Protein AF-A0A5N6VUZ0-F1 (afdb_monomer_lite)

pLDDT: mean 74.78, std 17.44, range [27.42, 96.31]

Radius of gyration: 29.38 Å; chains: 1; bounding box: 59×83×75 Å

Structure (mmCIF, N/CA/C/O backbone):
data_AF-A0A5N6VUZ0-F1
#
_entry.id   AF-A0A5N6VUZ0-F1
#
loop_
_atom_site.group_PDB
_atom_site.id
_atom_site.type_symbol
_atom_site.label_atom_id
_atom_site.label_alt_id
_atom_site.label_comp_id
_atom_site.label_asym_id
_atom_site.label_entity_id
_atom_site.label_seq_id
_atom_site.pdbx_PDB_ins_code
_atom_site.Cartn_x
_atom_site.Cartn_y
_atom_site.Cartn_z
_atom_site.occupancy
_atom_site.B_iso_or_equiv
_atom_site.auth_seq_id
_atom_site.auth_comp_id
_atom_site.auth_asym_id
_atom_site.auth_atom_id
_atom_site.pdbx_PDB_model_num
ATOM 1 N N . MET A 1 1 ? 30.173 1.636 -45.860 1.00 30.56 1 MET A N 1
ATOM 2 C CA . MET A 1 1 ? 28.779 1.152 -45.765 1.00 30.56 1 MET A CA 1
ATOM 3 C C . MET A 1 1 ? 28.457 0.942 -44.298 1.00 30.56 1 MET A C 1
ATOM 5 O O . MET A 1 1 ? 28.953 -0.006 -43.705 1.00 30.56 1 MET A O 1
ATOM 9 N N . SER A 1 2 ? 27.730 1.875 -43.688 1.00 27.42 2 SER A N 1
ATOM 10 C CA . SER A 1 2 ? 27.217 1.731 -42.326 1.00 27.42 2 SER A CA 1
ATOM 11 C C . SER A 1 2 ? 26.125 0.662 -42.328 1.00 27.42 2 SER A C 1
ATOM 13 O O . SER A 1 2 ? 25.173 0.749 -43.103 1.00 27.42 2 SER A O 1
ATOM 15 N N . GLN A 1 3 ? 26.278 -0.374 -41.501 1.00 29.30 3 GLN A N 1
ATOM 16 C CA . GLN A 1 3 ? 25.196 -1.327 -41.268 1.00 29.30 3 GLN A CA 1
ATOM 17 C C . GLN A 1 3 ? 23.964 -0.566 -40.753 1.00 29.30 3 GLN A C 1
ATOM 19 O O . GLN A 1 3 ? 24.114 0.342 -39.927 1.00 29.30 3 GLN A O 1
ATOM 24 N N . PRO A 1 4 ? 22.751 -0.886 -41.234 1.00 37.59 4 PRO A N 1
ATOM 25 C CA . PRO A 1 4 ? 21.551 -0.273 -40.701 1.00 37.59 4 PRO A CA 1
ATOM 26 C C . PRO A 1 4 ? 21.427 -0.700 -39.239 1.00 37.59 4 PRO A C 1
ATOM 28 O O . PRO A 1 4 ? 21.453 -1.888 -38.934 1.00 37.59 4 PRO A O 1
ATOM 31 N N . VAL A 1 5 ? 21.318 0.278 -38.338 1.00 47.22 5 VAL A N 1
ATOM 32 C CA . VAL A 1 5 ? 21.013 0.054 -36.922 1.00 47.22 5 VAL A CA 1
ATOM 33 C C . VAL A 1 5 ? 19.747 -0.796 -36.859 1.00 47.22 5 VAL A C 1
ATOM 35 O O . VAL A 1 5 ? 18.662 -0.321 -37.214 1.00 47.22 5 VAL A O 1
ATOM 38 N N . ASP A 1 6 ? 19.898 -2.064 -36.473 1.00 49.59 6 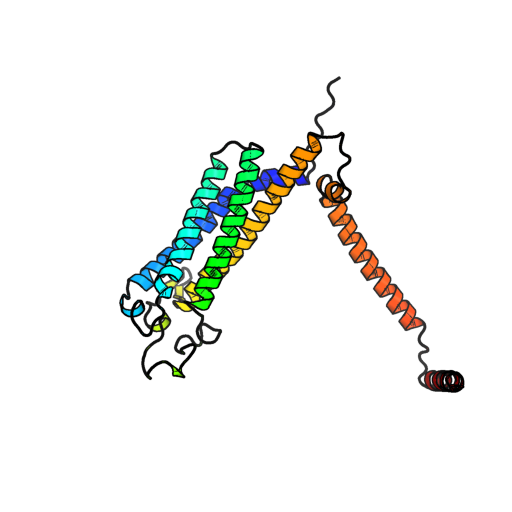ASP A N 1
ATOM 39 C CA . ASP A 1 6 ? 18.793 -3.006 -36.358 1.00 49.59 6 ASP A CA 1
ATOM 40 C C . ASP A 1 6 ? 17.695 -2.369 -35.505 1.00 49.59 6 ASP A C 1
ATOM 42 O O . ASP A 1 6 ? 17.895 -1.991 -34.347 1.00 49.59 6 ASP A O 1
ATOM 46 N N . LYS A 1 7 ? 16.514 -2.186 -36.105 1.00 50.94 7 LYS A N 1
ATOM 47 C CA . LYS A 1 7 ? 15.354 -1.628 -35.410 1.00 50.94 7 LYS A CA 1
ATOM 48 C C . LYS A 1 7 ? 15.119 -2.472 -34.147 1.00 50.94 7 LYS A C 1
ATOM 50 O O . LYS A 1 7 ? 14.935 -3.682 -34.283 1.00 50.94 7 LYS A O 1
ATOM 55 N N . PRO A 1 8 ? 15.051 -1.868 -32.940 1.00 57.25 8 PRO A N 1
ATOM 56 C CA . PRO A 1 8 ? 14.843 -2.631 -31.715 1.00 57.25 8 PRO A CA 1
ATOM 57 C C . PRO A 1 8 ? 13.572 -3.461 -31.851 1.00 57.25 8 PRO A C 1
ATOM 59 O O . PRO A 1 8 ? 12.565 -2.957 -32.371 1.00 57.25 8 PRO A O 1
ATOM 62 N N . SER A 1 9 ? 13.640 -4.725 -31.423 1.00 64.38 9 SER A N 1
ATOM 63 C CA . SER A 1 9 ? 12.527 -5.667 -31.530 1.00 64.38 9 SER A CA 1
ATOM 64 C C . SER A 1 9 ? 11.253 -5.045 -30.947 1.00 64.38 9 SER A C 1
ATOM 66 O O . SER A 1 9 ? 11.300 -4.258 -29.999 1.00 64.38 9 SER A O 1
ATOM 68 N N . GLN A 1 10 ? 10.092 -5.371 -31.520 1.00 66.31 10 GLN A N 1
ATOM 69 C CA . GLN A 1 10 ? 8.813 -4.776 -31.113 1.00 66.31 10 GLN A CA 1
ATOM 70 C C . GLN A 1 10 ? 8.559 -4.924 -29.600 1.00 66.31 10 GLN A C 1
ATOM 72 O O . GLN A 1 10 ? 8.003 -4.024 -28.979 1.00 66.31 10 GLN A O 1
ATOM 77 N N . GLY A 1 11 ? 9.057 -6.007 -28.992 1.00 62.88 11 GLY A N 1
ATOM 78 C CA . GLY A 1 11 ? 9.013 -6.215 -27.547 1.00 62.88 11 GLY A CA 1
ATOM 79 C C . GLY A 1 11 ? 9.866 -5.233 -26.747 1.00 62.88 11 GLY A C 1
ATOM 80 O O . GLY A 1 11 ? 9.390 -4.684 -25.761 1.00 62.88 11 GLY A O 1
ATOM 81 N N . LEU A 1 12 ? 11.088 -4.945 -27.196 1.00 66.88 12 LEU A N 1
ATOM 82 C CA . LEU A 1 12 ? 11.971 -3.996 -26.520 1.00 66.88 12 LEU A CA 1
ATOM 83 C C . LEU A 1 12 ? 11.426 -2.563 -26.595 1.00 66.88 12 LEU A C 1
ATOM 85 O O . LEU A 1 12 ? 11.468 -1.827 -25.614 1.00 66.88 12 LEU A O 1
ATOM 89 N N . ARG A 1 13 ? 10.821 -2.193 -27.733 1.00 69.44 13 ARG A N 1
ATOM 90 C CA . ARG A 1 13 ? 10.119 -0.907 -27.891 1.00 69.44 13 ARG A CA 1
ATOM 91 C C . ARG A 1 13 ? 8.949 -0.764 -26.918 1.00 69.44 13 ARG A C 1
ATOM 93 O O . ARG A 1 13 ? 8.778 0.301 -26.333 1.00 69.44 13 ARG A O 1
ATOM 100 N N . MET A 1 14 ? 8.168 -1.828 -26.730 1.00 69.44 14 MET A N 1
ATOM 101 C CA . MET A 1 14 ? 7.058 -1.833 -25.773 1.00 69.44 14 MET A CA 1
ATOM 102 C C . MET A 1 14 ? 7.550 -1.695 -24.331 1.00 69.44 14 MET A C 1
ATOM 104 O O . MET A 1 14 ? 6.965 -0.926 -23.577 1.00 69.44 14 MET A O 1
ATOM 108 N N . ILE A 1 15 ? 8.641 -2.373 -23.958 1.00 72.00 15 ILE A N 1
ATOM 109 C CA . ILE A 1 15 ? 9.211 -2.268 -22.607 1.00 72.00 15 ILE A CA 1
ATOM 110 C C . ILE A 1 15 ? 9.773 -0.860 -22.353 1.00 72.00 15 ILE A C 1
ATOM 112 O O . ILE A 1 15 ? 9.554 -0.318 -21.277 1.00 72.00 15 ILE A O 1
ATOM 116 N N . LEU A 1 16 ? 10.415 -0.226 -23.339 1.00 71.62 16 LEU A N 1
ATOM 117 C CA . LEU A 1 16 ? 10.907 1.155 -23.219 1.00 71.62 16 LEU A CA 1
ATOM 118 C C . LEU A 1 16 ? 9.771 2.184 -23.096 1.00 71.62 16 LEU A C 1
ATOM 120 O O . LEU A 1 16 ? 9.854 3.113 -22.296 1.00 71.62 16 LEU A O 1
ATOM 124 N N . LEU A 1 17 ? 8.681 2.016 -23.854 1.00 75.06 17 LEU A N 1
ATOM 125 C CA . LEU A 1 17 ? 7.480 2.844 -23.690 1.00 75.06 17 LEU A CA 1
ATOM 126 C C . LEU A 1 17 ? 6.859 2.641 -22.302 1.00 75.06 17 LEU A C 1
ATOM 128 O O . LEU A 1 17 ? 6.465 3.606 -21.650 1.00 75.06 17 LEU A O 1
ATOM 132 N N . PHE A 1 18 ? 6.819 1.398 -21.826 1.00 73.00 18 PHE A N 1
ATOM 133 C CA . PHE A 1 18 ? 6.336 1.064 -20.490 1.00 73.00 18 PHE A CA 1
ATOM 134 C C . PHE A 1 18 ? 7.221 1.690 -19.396 1.00 73.00 18 PHE A C 1
ATOM 136 O O . PHE A 1 18 ? 6.703 2.307 -18.473 1.00 73.00 18 PHE A O 1
ATOM 143 N N . GLU A 1 19 ? 8.550 1.638 -19.534 1.00 74.81 19 GLU A N 1
ATOM 144 C CA . GLU A 1 19 ? 9.503 2.288 -18.618 1.00 74.81 19 GLU A CA 1
ATOM 145 C C . GLU A 1 19 ? 9.296 3.810 -18.560 1.00 74.81 19 GLU A C 1
ATOM 147 O O . GLU A 1 19 ? 9.429 4.400 -17.491 1.00 74.81 19 GLU A O 1
ATOM 152 N N . LYS A 1 20 ? 8.900 4.439 -19.675 1.00 79.69 20 LYS A N 1
ATOM 153 C CA . LYS A 1 20 ? 8.660 5.886 -19.752 1.00 79.69 20 LYS A CA 1
ATOM 154 C C . LYS A 1 20 ? 7.36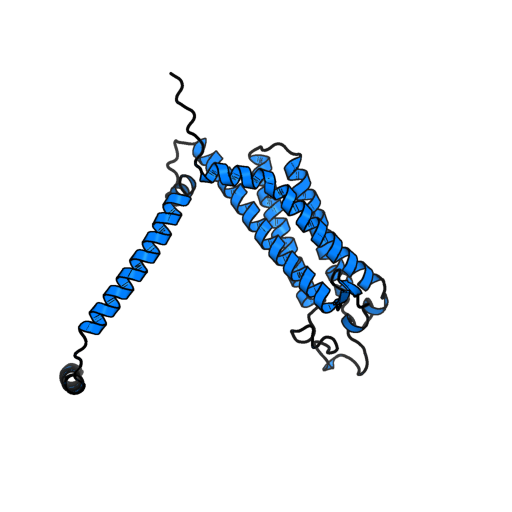6 6.331 -19.064 1.00 79.69 20 LYS A C 1
ATOM 156 O O . LYS A 1 20 ? 7.365 7.340 -18.368 1.00 79.69 20 LYS A O 1
ATOM 161 N N . TYR A 1 21 ? 6.255 5.628 -19.288 1.00 81.88 21 TYR A N 1
ATOM 162 C CA . TYR A 1 21 ? 4.934 6.087 -18.826 1.00 81.88 21 TYR A CA 1
ATOM 163 C C . TYR A 1 21 ? 4.514 5.513 -17.476 1.00 81.88 21 TYR A C 1
ATOM 165 O O . TYR A 1 21 ? 3.756 6.152 -16.744 1.00 81.88 21 TYR A O 1
ATOM 173 N N . VAL A 1 22 ? 4.996 4.325 -17.113 1.00 81.88 22 VAL A N 1
ATOM 174 C CA . VAL A 1 22 ? 4.544 3.679 -15.881 1.00 81.88 22 VAL A CA 1
ATOM 175 C C . VAL A 1 22 ? 4.975 4.398 -14.604 1.00 81.88 22 VAL A C 1
ATOM 177 O O . VAL A 1 22 ? 4.151 4.432 -13.695 1.00 81.88 22 VAL A O 1
ATOM 180 N N . PRO A 1 23 ? 6.148 5.053 -14.496 1.00 85.00 23 PRO A N 1
ATOM 181 C CA . PRO A 1 23 ? 6.474 5.811 -13.291 1.00 85.00 23 PRO A CA 1
ATOM 182 C C . PRO A 1 23 ? 5.410 6.858 -12.932 1.00 85.00 23 PRO A C 1
ATOM 184 O O . PRO A 1 23 ? 5.070 6.986 -11.761 1.00 85.00 23 PRO A O 1
ATOM 187 N N . PHE A 1 24 ? 4.797 7.525 -13.919 1.00 87.94 24 PHE A N 1
ATOM 188 C CA . PHE A 1 24 ? 3.696 8.469 -13.684 1.00 87.94 24 PHE A CA 1
ATOM 189 C C . PHE A 1 24 ? 2.460 7.784 -13.093 1.00 87.94 24 PHE A C 1
ATOM 191 O O . PHE A 1 24 ? 1.886 8.262 -12.116 1.00 87.94 24 PHE A O 1
ATOM 198 N N . ILE A 1 25 ? 2.067 6.640 -13.661 1.00 89.88 25 ILE A N 1
ATOM 199 C CA . ILE A 1 25 ? 0.934 5.849 -13.165 1.00 89.88 25 ILE A CA 1
ATOM 200 C C . ILE A 1 25 ? 1.233 5.345 -11.749 1.00 89.88 25 ILE A C 1
ATOM 202 O O . ILE A 1 25 ? 0.393 5.473 -10.861 1.00 89.88 25 ILE A O 1
ATOM 206 N N . SER A 1 26 ? 2.439 4.826 -11.515 1.00 90.94 26 SER A N 1
ATOM 207 C CA . SER A 1 26 ? 2.891 4.372 -10.202 1.00 90.94 26 SER A CA 1
ATOM 208 C C . SER A 1 26 ? 2.833 5.499 -9.174 1.00 90.94 26 SER A C 1
ATOM 210 O O . SER A 1 26 ? 2.258 5.288 -8.112 1.00 90.94 26 SER A O 1
ATOM 212 N N . ILE A 1 27 ? 3.328 6.703 -9.488 1.00 93.50 27 ILE A N 1
ATOM 213 C CA . ILE A 1 27 ? 3.243 7.870 -8.591 1.00 93.50 27 ILE A CA 1
ATOM 214 C C . ILE A 1 27 ? 1.791 8.147 -8.201 1.00 93.50 27 ILE A C 1
ATOM 216 O O . ILE A 1 27 ? 1.499 8.268 -7.015 1.00 93.50 27 ILE A O 1
ATOM 220 N N . ILE A 1 28 ? 0.871 8.192 -9.169 1.00 94.75 28 ILE A N 1
ATOM 221 C CA . ILE A 1 28 ? -0.553 8.433 -8.894 1.00 94.75 28 ILE A CA 1
ATOM 222 C C . ILE A 1 28 ? -1.113 7.355 -7.959 1.00 94.75 28 ILE A C 1
ATOM 224 O O . ILE A 1 28 ? -1.777 7.679 -6.977 1.00 94.75 28 ILE A O 1
ATOM 228 N N . LEU A 1 29 ? -0.821 6.079 -8.220 1.00 95.25 29 LEU A N 1
ATOM 229 C CA . LEU A 1 29 ? -1.293 4.975 -7.381 1.00 95.25 29 LEU A CA 1
ATOM 230 C C . LEU A 1 29 ? -0.709 5.029 -5.960 1.00 95.25 29 LEU A C 1
ATOM 232 O O . LEU A 1 29 ? -1.428 4.777 -4.993 1.00 95.25 29 LEU A O 1
ATOM 236 N N . PHE A 1 30 ? 0.561 5.411 -5.811 1.00 96.06 30 PHE A N 1
ATOM 237 C CA . PHE A 1 30 ? 1.181 5.617 -4.502 1.00 96.06 30 PHE A CA 1
ATOM 238 C C . PHE A 1 30 ? 0.598 6.830 -3.766 1.00 96.06 30 PHE A C 1
ATOM 240 O O . PHE A 1 30 ? 0.363 6.738 -2.565 1.00 96.06 30 PHE A O 1
ATOM 247 N N . ILE A 1 31 ? 0.274 7.924 -4.462 1.00 96.19 31 ILE A N 1
ATOM 248 C CA . ILE A 1 31 ? -0.447 9.067 -3.878 1.00 96.19 31 ILE A CA 1
ATOM 249 C C . ILE A 1 31 ? -1.832 8.634 -3.388 1.00 96.19 31 ILE A C 1
ATOM 251 O O . ILE A 1 31 ? -2.232 8.998 -2.284 1.00 96.19 31 ILE A O 1
ATOM 255 N N . VAL A 1 32 ? -2.553 7.810 -4.156 1.00 96.12 32 VAL A N 1
ATOM 256 C CA . VAL A 1 32 ? -3.836 7.244 -3.708 1.00 96.12 32 VAL A CA 1
ATOM 257 C C . VAL A 1 32 ? -3.648 6.448 -2.414 1.00 96.12 32 VAL A C 1
ATOM 259 O O . VAL A 1 32 ? -4.418 6.641 -1.472 1.00 96.12 32 VAL A O 1
ATOM 262 N N . LEU A 1 33 ? -2.608 5.612 -2.319 1.00 95.50 33 LEU A N 1
ATOM 263 C CA . LEU A 1 33 ? -2.298 4.880 -1.088 1.00 95.50 33 LEU A CA 1
ATOM 264 C C . LEU A 1 33 ? -1.942 5.820 0.079 1.00 95.50 33 LEU A C 1
ATOM 266 O O . LEU A 1 33 ? -2.416 5.587 1.190 1.00 95.50 33 LEU A O 1
ATOM 270 N N . VAL A 1 34 ? -1.180 6.896 -0.156 1.00 96.31 34 VAL A N 1
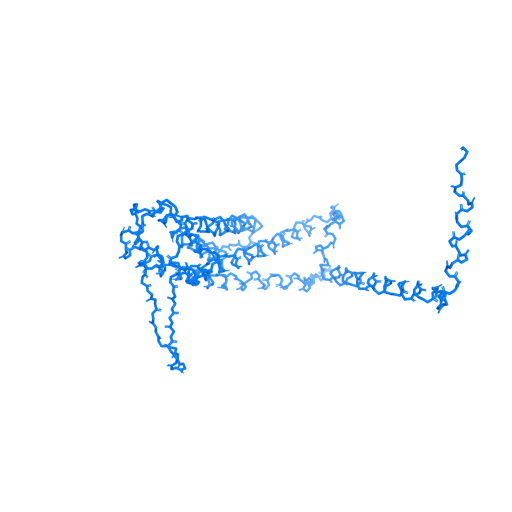ATOM 271 C CA . VAL A 1 34 ? -0.903 7.947 0.845 1.00 96.31 34 VAL A CA 1
ATOM 272 C C . VAL A 1 34 ? -2.208 8.561 1.355 1.00 96.31 34 VAL A C 1
ATOM 274 O O . VAL A 1 34 ? -2.410 8.646 2.564 1.00 96.31 34 VAL A O 1
ATOM 277 N N . CYS A 1 35 ? -3.124 8.944 0.462 1.00 95.06 35 CYS A N 1
ATOM 278 C CA . CYS A 1 35 ? -4.403 9.542 0.844 1.00 95.06 35 CYS A CA 1
ATOM 279 C C . CYS A 1 35 ? -5.280 8.575 1.651 1.00 95.06 35 CYS A C 1
ATOM 281 O O . CYS A 1 35 ? -5.844 8.967 2.673 1.00 95.06 35 CYS A O 1
ATOM 283 N N . LEU A 1 36 ? -5.385 7.314 1.218 1.00 93.19 36 LEU A N 1
ATOM 284 C CA . LEU A 1 36 ? -6.156 6.289 1.928 1.00 93.19 36 LEU A CA 1
ATOM 285 C C . LEU A 1 36 ? -5.563 6.005 3.314 1.00 93.19 36 LEU A C 1
ATOM 287 O O . LEU A 1 36 ? -6.294 5.999 4.307 1.00 93.19 36 LEU A O 1
ATOM 291 N N . SER A 1 37 ? -4.242 5.830 3.387 1.00 93.00 37 SER A N 1
ATOM 292 C CA . SER A 1 37 ? -3.529 5.537 4.634 1.00 93.00 37 SER A CA 1
ATOM 293 C C . SER A 1 37 ? -3.575 6.721 5.594 1.00 93.00 37 SER A C 1
ATOM 295 O O . SER A 1 37 ? -3.862 6.536 6.770 1.00 93.00 37 SER A O 1
ATOM 297 N N . GLY A 1 38 ? -3.384 7.948 5.104 1.00 92.56 38 GLY A N 1
ATOM 298 C CA . GLY A 1 38 ? -3.489 9.170 5.904 1.00 92.56 38 GLY A CA 1
ATOM 299 C C . GLY A 1 38 ? -4.903 9.404 6.439 1.00 92.56 38 GLY A C 1
ATOM 300 O O . GLY A 1 38 ? -5.078 9.753 7.606 1.00 92.56 38 GLY A O 1
ATOM 301 N N . ALA A 1 39 ? -5.935 9.136 5.631 1.00 91.81 39 ALA A N 1
ATOM 302 C CA . ALA A 1 39 ? -7.318 9.209 6.092 1.00 91.81 39 ALA A CA 1
ATOM 303 C C . ALA A 1 39 ? -7.608 8.179 7.195 1.00 91.81 39 ALA A C 1
ATOM 305 O O . ALA A 1 39 ? -8.291 8.501 8.166 1.00 91.81 39 ALA A O 1
ATOM 306 N N . PHE A 1 40 ? -7.093 6.953 7.069 1.00 90.94 40 PHE A N 1
ATOM 307 C CA . PHE A 1 40 ? -7.241 5.925 8.099 1.00 90.94 40 PHE A CA 1
ATOM 308 C C . PHE A 1 40 ? -6.449 6.260 9.369 1.00 90.94 40 PHE A C 1
ATOM 310 O O . PHE A 1 40 ? -6.992 6.164 10.469 1.00 90.94 40 PHE A O 1
ATOM 317 N N . LEU A 1 41 ? -5.215 6.744 9.220 1.00 92.31 41 LEU A N 1
ATOM 318 C CA . LEU A 1 41 ? -4.364 7.199 10.315 1.00 92.31 41 LEU A CA 1
ATOM 319 C C . LEU A 1 41 ? -5.060 8.282 11.144 1.00 92.31 41 LEU A C 1
ATOM 321 O O . LEU A 1 41 ? -5.152 8.155 12.361 1.00 92.31 41 LEU A O 1
ATOM 325 N N . ASN A 1 42 ? -5.630 9.297 10.490 1.00 92.06 42 ASN A N 1
ATOM 326 C CA . ASN A 1 42 ? -6.360 10.365 11.173 1.00 92.06 42 ASN A CA 1
ATOM 327 C C . ASN A 1 42 ? -7.541 9.831 11.994 1.00 92.06 42 ASN A C 1
ATOM 329 O O . ASN A 1 42 ? -7.777 10.301 13.105 1.00 92.06 42 ASN A O 1
ATOM 333 N N . LYS A 1 43 ? -8.264 8.817 11.496 1.00 90.56 43 LYS A N 1
ATOM 334 C CA . LYS A 1 43 ? -9.346 8.178 12.265 1.00 90.56 43 LYS A CA 1
ATOM 335 C C . LYS A 1 43 ? -8.818 7.499 13.522 1.00 90.56 43 LYS A C 1
ATOM 337 O O . LYS A 1 43 ? -9.428 7.637 14.577 1.00 90.56 43 LYS A O 1
ATOM 342 N N . VAL A 1 44 ? -7.700 6.789 13.414 1.00 90.94 44 VAL A N 1
ATOM 343 C CA . VAL A 1 44 ? -7.093 6.066 14.540 1.00 90.94 44 VAL A CA 1
ATOM 344 C C . VAL A 1 44 ? -6.572 7.048 15.582 1.00 90.94 44 VAL A C 1
ATOM 346 O O . VAL A 1 44 ? -6.900 6.936 16.756 1.00 90.94 44 VAL A O 1
ATOM 349 N N . TYR A 1 45 ? -5.856 8.080 15.146 1.00 91.00 45 TYR A N 1
ATOM 350 C CA . TYR A 1 45 ? -5.302 9.097 16.038 1.00 91.00 45 TYR A CA 1
ATOM 351 C C . TYR A 1 45 ? -6.363 10.009 16.664 1.00 91.00 45 TYR A C 1
ATOM 353 O O . TYR A 1 45 ? -6.124 10.566 17.730 1.00 91.00 45 TYR A O 1
ATOM 361 N N . SER A 1 46 ? -7.554 10.118 16.065 1.00 91.75 46 SER A N 1
ATOM 362 C CA . SER A 1 46 ? -8.687 10.818 16.689 1.00 91.75 46 SER A CA 1
ATOM 363 C C . SER A 1 46 ? -9.264 10.097 17.915 1.00 91.75 46 SER A C 1
ATOM 365 O O . SER A 1 46 ? -10.087 10.667 18.629 1.00 91.75 46 SER A O 1
ATOM 367 N N . ARG A 1 47 ? -8.853 8.846 18.168 1.00 90.31 47 ARG A N 1
ATOM 368 C CA . ARG A 1 47 ? -9.341 8.002 19.262 1.00 90.31 47 ARG A CA 1
ATOM 369 C C . ARG A 1 47 ? -8.169 7.506 20.112 1.00 90.31 47 ARG A C 1
ATOM 371 O O . ARG A 1 47 ? -7.740 6.374 19.926 1.00 90.31 47 ARG A O 1
ATOM 378 N N . PRO A 1 48 ? -7.650 8.303 21.062 1.00 87.25 48 PRO A N 1
ATOM 379 C CA . PRO A 1 48 ? -6.472 7.915 21.842 1.00 87.25 48 PRO A CA 1
ATOM 380 C C . PRO A 1 48 ? -6.684 6.643 22.681 1.00 87.25 48 PRO A C 1
ATOM 382 O O . PRO A 1 48 ? -5.725 5.932 22.969 1.00 87.25 48 PRO A O 1
ATOM 385 N N . GLU A 1 49 ? -7.937 6.318 23.005 1.00 87.31 49 GLU A N 1
ATOM 386 C CA . GLU A 1 49 ? -8.359 5.097 23.704 1.00 87.31 49 GLU A CA 1
ATOM 387 C C . GLU A 1 49 ? -7.853 3.810 23.029 1.00 87.31 49 GLU A C 1
ATOM 389 O O . GLU A 1 49 ? -7.539 2.841 23.713 1.00 87.31 49 GLU A O 1
ATOM 394 N N . VAL A 1 50 ? -7.701 3.804 21.696 1.00 86.19 50 VAL A N 1
ATOM 395 C CA . VAL A 1 50 ? -7.259 2.619 20.934 1.00 86.19 50 VAL A CA 1
ATOM 396 C C . VAL A 1 50 ? -5.766 2.308 21.094 1.00 86.19 50 VAL A C 1
ATOM 398 O O . VAL A 1 50 ? -5.291 1.305 20.566 1.00 86.19 50 VAL A O 1
ATOM 401 N N . PHE A 1 51 ? -5.014 3.170 21.785 1.00 88.62 51 PHE A N 1
ATOM 402 C CA . PHE A 1 51 ? -3.594 2.967 22.083 1.00 88.62 51 PHE A CA 1
ATOM 403 C C . PHE A 1 51 ? -3.343 2.415 23.493 1.00 88.62 51 PHE A C 1
ATOM 405 O O . PHE A 1 51 ? -2.192 2.141 23.833 1.00 88.62 51 PHE A O 1
ATOM 412 N N . GLY A 1 52 ? -4.391 2.269 24.308 1.00 84.69 52 GLY A N 1
ATOM 413 C CA . GLY A 1 52 ? -4.325 1.641 25.625 1.00 84.69 52 GLY A CA 1
ATOM 414 C C . GLY A 1 52 ? -4.824 0.190 25.612 1.00 84.69 52 GLY A C 1
ATOM 415 O O . GLY A 1 52 ? -5.443 -0.246 24.640 1.00 84.69 52 GLY A O 1
ATOM 416 N N . PRO A 1 53 ? -4.598 -0.574 26.695 1.00 83.62 53 PRO A N 1
ATOM 417 C CA . PRO A 1 53 ? -5.249 -1.868 26.891 1.00 83.62 53 PRO A CA 1
ATOM 418 C C . PRO A 1 53 ? -6.783 -1.734 26.809 1.00 83.62 53 PRO A C 1
ATOM 420 O O . PRO A 1 53 ? -7.315 -0.714 27.251 1.00 83.62 53 PRO A O 1
ATOM 423 N N . PRO A 1 54 ? -7.513 -2.729 26.270 1.00 81.50 54 PRO A N 1
ATOM 424 C CA . PRO A 1 54 ? -7.062 -4.062 25.849 1.00 81.50 54 PRO A CA 1
ATOM 425 C C . PRO A 1 54 ? -6.558 -4.129 24.396 1.00 81.50 54 PRO A C 1
ATOM 427 O O . PRO A 1 54 ? -6.320 -5.212 23.863 1.00 81.50 54 PRO A O 1
ATOM 430 N N . TYR A 1 55 ? -6.415 -2.987 23.724 1.00 83.62 55 TYR A N 1
ATOM 431 C CA . TYR A 1 55 ? -5.997 -2.947 22.332 1.00 83.62 55 TYR A CA 1
ATOM 432 C C . TYR A 1 55 ? -4.499 -3.242 22.171 1.00 83.62 55 TYR A C 1
ATOM 434 O O . TYR A 1 55 ? -3.678 -2.982 23.049 1.00 83.62 55 TYR A O 1
ATOM 442 N N . SER A 1 56 ? -4.132 -3.799 21.015 1.00 82.94 56 SER A N 1
ATOM 443 C CA . SER A 1 56 ? -2.748 -4.177 20.728 1.00 82.94 56 SER A CA 1
ATOM 444 C C . SER A 1 56 ? -1.832 -2.945 20.637 1.00 82.94 56 SER A C 1
ATOM 446 O O . SER A 1 56 ? -2.132 -2.024 19.871 1.00 82.94 56 SER A O 1
ATOM 448 N N . PRO A 1 57 ? -0.648 -2.942 21.282 1.00 83.75 57 PRO A N 1
ATOM 449 C CA . PRO A 1 57 ? 0.312 -1.839 21.158 1.00 83.75 57 PRO A CA 1
ATOM 450 C C . PRO A 1 57 ? 0.820 -1.659 19.715 1.00 83.75 57 PRO A C 1
ATOM 452 O O . PRO A 1 57 ? 1.338 -0.604 19.346 1.00 83.75 57 PRO A O 1
ATOM 455 N N . TYR A 1 58 ? 0.633 -2.674 18.866 1.00 85.88 58 TYR A N 1
ATOM 456 C CA . TYR A 1 58 ? 1.034 -2.667 17.463 1.00 85.88 58 TYR A CA 1
ATOM 457 C C . TYR A 1 58 ? 0.044 -1.954 16.524 1.00 85.88 58 TYR A C 1
ATOM 459 O O . TYR A 1 58 ? 0.313 -1.846 15.328 1.00 85.88 58 TYR A O 1
ATOM 467 N N . ILE A 1 59 ? -1.066 -1.410 17.035 1.00 86.50 59 ILE A N 1
ATOM 468 C CA . ILE A 1 59 ? -2.002 -0.591 16.244 1.00 86.50 59 ILE A CA 1
ATOM 469 C C . ILE A 1 59 ? -1.304 0.648 15.677 1.00 86.50 59 ILE A C 1
ATOM 471 O O . ILE A 1 59 ? -1.468 0.982 14.503 1.00 86.50 59 ILE A O 1
ATOM 475 N N . LYS A 1 60 ? -0.482 1.318 16.490 1.00 86.44 60 LYS A N 1
ATOM 476 C CA . LYS A 1 60 ? 0.255 2.515 16.070 1.00 86.44 60 LYS A CA 1
ATOM 477 C C . LYS A 1 60 ? 1.229 2.225 14.918 1.00 86.44 60 LYS A C 1
ATOM 479 O O . LYS A 1 60 ? 1.077 2.846 13.869 1.00 86.44 60 LYS A O 1
ATOM 484 N N . PRO A 1 61 ? 2.183 1.280 15.028 1.00 86.19 61 PRO A N 1
ATOM 485 C CA . PRO A 1 61 ? 3.040 0.954 13.892 1.00 86.19 61 PRO A CA 1
ATOM 486 C C . PRO A 1 61 ? 2.232 0.406 12.708 1.00 86.19 61 PRO A C 1
ATOM 488 O O . PRO A 1 61 ? 2.443 0.864 11.592 1.00 86.19 61 PRO A O 1
ATOM 491 N N . GLY A 1 62 ? 1.238 -0.462 12.934 1.00 85.31 62 GLY A N 1
ATOM 492 C CA . GLY A 1 62 ? 0.413 -1.022 11.857 1.00 85.31 62 GLY A CA 1
ATOM 493 C C . GLY A 1 62 ? -0.321 0.030 11.018 1.00 85.31 62 GLY A C 1
ATOM 494 O O . GLY A 1 62 ? -0.495 -0.153 9.820 1.00 85.31 62 GLY A O 1
ATOM 495 N N . THR A 1 63 ? -0.713 1.155 11.614 1.00 87.88 63 THR A N 1
ATOM 496 C CA . THR A 1 63 ? -1.403 2.247 10.904 1.00 87.88 63 THR A CA 1
ATOM 497 C C . THR A 1 63 ? -0.454 3.226 10.219 1.00 87.88 63 THR A C 1
ATOM 499 O O . THR A 1 63 ? -0.812 3.815 9.200 1.00 87.88 63 THR A O 1
ATOM 502 N N . VAL A 1 64 ? 0.762 3.389 10.742 1.00 90.69 64 VAL A N 1
ATOM 503 C CA . VAL A 1 64 ? 1.767 4.328 10.217 1.00 90.69 64 VAL A CA 1
ATOM 504 C C . VAL A 1 64 ? 2.587 3.719 9.074 1.00 90.69 64 VAL A C 1
ATOM 506 O O . VAL A 1 64 ? 2.907 4.409 8.105 1.00 90.69 64 VAL A O 1
ATOM 509 N N . THR A 1 65 ? 2.917 2.428 9.151 1.00 90.38 65 THR A N 1
ATOM 510 C CA . THR A 1 65 ? 3.730 1.717 8.152 1.00 90.38 65 THR A CA 1
ATOM 511 C C . THR A 1 65 ? 3.248 1.865 6.696 1.00 90.38 65 THR A C 1
ATOM 513 O O . THR A 1 65 ? 4.091 2.215 5.863 1.00 90.38 65 THR A O 1
ATOM 516 N N . PRO A 1 66 ? 1.954 1.681 6.347 1.00 89.81 66 PRO A N 1
ATOM 517 C CA . PRO A 1 66 ? 1.500 1.817 4.958 1.00 89.81 66 PRO A CA 1
ATOM 518 C C . PRO A 1 66 ? 1.737 3.224 4.399 1.00 89.81 66 PRO A C 1
ATOM 520 O O . PRO A 1 66 ? 2.131 3.376 3.244 1.00 89.81 66 PRO A O 1
ATOM 523 N N . LEU A 1 67 ? 1.574 4.259 5.231 1.00 92.88 67 LEU A N 1
ATOM 524 C CA . LEU A 1 67 ? 1.828 5.644 4.842 1.00 92.88 67 LEU A CA 1
ATOM 525 C C . LEU A 1 67 ? 3.316 5.882 4.552 1.00 92.88 67 LEU A C 1
ATOM 527 O O . LEU A 1 67 ? 3.649 6.467 3.523 1.00 92.88 67 LEU A O 1
ATOM 531 N N . ILE A 1 68 ? 4.207 5.404 5.428 1.00 93.56 68 ILE A N 1
ATOM 532 C CA . ILE A 1 68 ? 5.661 5.539 5.243 1.00 93.56 68 ILE A CA 1
ATOM 533 C C . ILE A 1 68 ? 6.090 4.886 3.928 1.00 93.56 68 ILE A C 1
ATOM 535 O O . ILE A 1 68 ? 6.773 5.511 3.117 1.00 93.56 68 ILE A O 1
ATOM 539 N N . ILE A 1 69 ? 5.668 3.643 3.695 1.00 93.75 69 ILE A N 1
ATOM 540 C CA . ILE A 1 69 ? 6.038 2.899 2.488 1.00 93.75 69 ILE A CA 1
ATOM 541 C C . ILE A 1 69 ? 5.468 3.575 1.244 1.00 93.75 69 ILE A C 1
ATOM 543 O O . ILE A 1 69 ? 6.156 3.661 0.227 1.00 93.75 69 ILE A O 1
ATOM 547 N N . ALA A 1 70 ? 4.248 4.108 1.323 1.00 94.31 70 ALA A N 1
ATOM 548 C CA . ALA A 1 70 ? 3.653 4.823 0.209 1.00 94.31 70 ALA A CA 1
ATOM 549 C C . ALA A 1 70 ? 4.441 6.094 -0.151 1.00 94.31 70 ALA A C 1
ATOM 551 O O . ALA A 1 70 ? 4.723 6.321 -1.328 1.00 94.31 70 ALA A O 1
ATOM 552 N N . CYS A 1 71 ? 4.872 6.872 0.848 1.00 95.25 71 CYS A N 1
ATOM 553 C CA . CYS A 1 71 ? 5.732 8.042 0.651 1.00 95.25 71 CYS A CA 1
ATOM 554 C C . CYS A 1 71 ? 7.091 7.672 0.039 1.00 95.25 71 CYS A C 1
ATOM 556 O O . CYS A 1 71 ? 7.547 8.342 -0.889 1.00 95.25 71 CYS A O 1
ATOM 558 N N . ILE A 1 72 ? 7.716 6.584 0.506 1.00 94.88 72 ILE A N 1
ATOM 559 C CA . ILE A 1 72 ? 8.948 6.05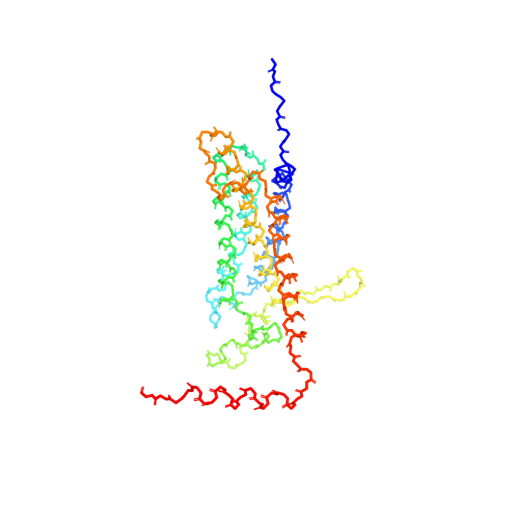2 -0.097 1.00 94.88 72 ILE A CA 1
ATOM 560 C C . ILE A 1 72 ? 8.694 5.682 -1.563 1.00 94.88 72 ILE A C 1
ATOM 562 O O . ILE A 1 72 ? 9.496 6.028 -2.426 1.00 94.88 72 ILE A O 1
ATOM 566 N N . GLY A 1 73 ? 7.562 5.044 -1.869 1.00 93.69 73 GLY A N 1
ATOM 567 C CA . GLY A 1 73 ? 7.158 4.734 -3.239 1.00 93.69 73 GLY A CA 1
ATOM 568 C C . GLY A 1 73 ? 7.059 5.977 -4.125 1.00 93.69 73 GLY A C 1
ATOM 569 O O . GLY A 1 73 ? 7.669 6.006 -5.194 1.00 93.69 73 GLY A O 1
ATOM 570 N N . VAL A 1 74 ? 6.376 7.035 -3.670 1.00 94.88 74 VAL A N 1
ATOM 571 C CA . VAL A 1 74 ? 6.314 8.320 -4.397 1.00 94.88 74 VAL A CA 1
ATOM 572 C C . VAL A 1 74 ? 7.719 8.862 -4.669 1.00 94.88 74 VAL A C 1
ATOM 574 O O . VAL A 1 74 ? 8.026 9.207 -5.812 1.00 94.88 74 VAL A O 1
ATOM 577 N N . ALA A 1 75 ? 8.586 8.900 -3.655 1.00 93.44 75 ALA A N 1
ATOM 578 C CA . ALA A 1 75 ? 9.950 9.401 -3.797 1.00 93.44 75 ALA A CA 1
ATOM 579 C C . ALA A 1 75 ? 10.765 8.573 -4.804 1.00 93.44 75 ALA A C 1
ATOM 581 O O . ALA A 1 75 ? 11.381 9.136 -5.707 1.00 93.44 75 ALA A O 1
ATOM 582 N N . LEU A 1 76 ? 10.717 7.241 -4.706 1.00 91.81 76 LEU A N 1
ATOM 583 C CA . LEU A 1 76 ? 11.441 6.332 -5.595 1.00 91.81 76 LEU A CA 1
ATOM 584 C C . LEU A 1 76 ? 11.012 6.483 -7.058 1.00 91.81 76 LEU A C 1
ATOM 586 O O . LEU A 1 76 ? 11.863 6.589 -7.944 1.00 91.81 76 LEU A O 1
ATOM 590 N N . PHE A 1 77 ? 9.706 6.519 -7.331 1.00 90.31 77 PHE A N 1
ATOM 591 C CA . PHE A 1 77 ? 9.226 6.670 -8.704 1.00 90.31 77 PHE A CA 1
ATOM 592 C C . PHE A 1 77 ? 9.452 8.084 -9.252 1.00 90.31 77 PHE A C 1
ATOM 594 O O . PHE A 1 77 ? 9.755 8.224 -10.436 1.00 90.31 77 PHE A O 1
ATOM 601 N N . THR A 1 78 ? 9.413 9.116 -8.408 1.00 90.06 78 THR A N 1
ATOM 602 C CA . THR A 1 78 ? 9.768 10.486 -8.816 1.00 90.06 78 THR A CA 1
ATOM 603 C C . THR A 1 78 ? 11.252 10.593 -9.164 1.00 90.06 78 THR A C 1
ATOM 605 O O . THR A 1 78 ? 11.599 11.099 -10.227 1.00 90.06 78 THR A O 1
ATOM 608 N N . LEU A 1 79 ? 12.138 10.030 -8.336 1.00 87.00 79 LEU A N 1
ATOM 609 C CA . LEU A 1 79 ? 13.574 9.974 -8.625 1.00 87.00 79 LEU A CA 1
ATOM 610 C C . LEU A 1 79 ? 13.863 9.242 -9.939 1.00 87.00 79 LEU A C 1
ATOM 612 O O . LEU A 1 79 ? 14.735 9.662 -10.696 1.00 87.00 79 LEU A O 1
ATOM 616 N N . SER A 1 80 ? 13.102 8.187 -10.249 1.00 82.00 80 SER A N 1
ATOM 617 C CA . SER A 1 80 ? 13.257 7.448 -11.507 1.00 82.00 80 SER A CA 1
ATOM 618 C C . SER A 1 80 ? 12.934 8.266 -12.764 1.00 82.00 80 SER A C 1
ATOM 620 O O . SER A 1 80 ? 13.416 7.909 -13.833 1.00 82.00 80 SER A O 1
ATOM 622 N N . LEU A 1 81 ? 12.172 9.362 -12.643 1.00 81.69 81 LEU A N 1
ATOM 623 C CA . LEU A 1 81 ? 11.898 10.300 -13.739 1.00 81.69 81 LEU A CA 1
ATOM 624 C C . LEU A 1 81 ? 13.006 11.346 -13.923 1.00 81.69 81 LEU A C 1
ATOM 626 O O . LEU A 1 81 ? 13.191 11.853 -15.026 1.00 81.69 81 LEU A O 1
ATOM 630 N N . CYS A 1 82 ? 13.708 11.699 -12.845 1.00 79.25 82 CYS A N 1
ATOM 631 C CA . CYS A 1 82 ? 14.669 12.804 -12.829 1.00 79.25 82 CYS A CA 1
ATOM 632 C C . CYS A 1 82 ? 16.117 12.369 -13.095 1.00 79.25 82 CYS A C 1
ATOM 634 O O . CYS A 1 82 ? 16.957 13.211 -13.405 1.00 79.25 82 CYS A O 1
ATOM 636 N N . MET A 1 83 ? 16.425 11.081 -12.941 1.00 78.00 83 MET A N 1
ATOM 637 C CA . MET A 1 83 ? 17.794 10.567 -12.988 1.00 78.00 83 MET A CA 1
ATOM 638 C C . MET A 1 83 ? 18.155 9.949 -14.347 1.00 78.00 83 MET A C 1
ATOM 640 O O . MET A 1 83 ? 17.290 9.399 -15.032 1.00 78.00 83 MET A O 1
ATOM 644 N N . PRO A 1 84 ? 19.439 10.003 -14.751 1.00 69.31 84 PRO A N 1
ATOM 645 C CA . PRO A 1 84 ? 19.887 9.481 -16.037 1.00 69.31 84 PRO A CA 1
ATOM 646 C C . PRO A 1 84 ? 19.725 7.958 -16.123 1.00 69.31 84 PRO A C 1
ATOM 648 O O . PRO A 1 84 ? 20.075 7.227 -15.198 1.00 69.31 84 PRO A O 1
ATOM 651 N N . HIS A 1 85 ? 19.259 7.463 -17.274 1.00 70.19 85 HIS A N 1
ATOM 652 C CA . HIS A 1 85 ? 19.085 6.032 -17.556 1.00 70.19 85 HIS A CA 1
ATOM 653 C C . HIS A 1 85 ? 20.422 5.319 -17.842 1.00 70.19 85 HIS A C 1
ATOM 655 O O . HIS A 1 85 ? 20.612 4.741 -18.909 1.00 70.19 85 HIS A O 1
ATOM 661 N N . SER A 1 86 ? 21.361 5.362 -16.895 1.00 78.50 86 SER A N 1
ATOM 662 C CA . SER A 1 86 ? 22.564 4.524 -16.933 1.00 78.50 86 SER A CA 1
ATOM 663 C C . SER A 1 86 ? 22.259 3.099 -16.459 1.00 78.50 86 SER A C 1
ATOM 665 O O . SER A 1 86 ? 21.307 2.861 -15.708 1.00 78.50 86 SER A O 1
ATOM 667 N N . THR A 1 87 ? 23.088 2.132 -16.852 1.00 75.50 87 THR A N 1
ATOM 668 C CA . THR A 1 87 ? 22.950 0.728 -16.432 1.00 75.50 87 THR A CA 1
ATOM 669 C C . THR A 1 87 ? 23.028 0.587 -14.904 1.00 75.50 87 THR A C 1
ATOM 671 O O . THR A 1 87 ? 22.221 -0.122 -14.302 1.00 75.50 87 THR A O 1
ATOM 674 N N . SER A 1 88 ? 23.929 1.329 -14.249 1.00 82.38 88 SER A N 1
ATOM 675 C CA . SER A 1 88 ? 24.054 1.363 -12.783 1.00 82.38 88 SER A CA 1
ATOM 676 C C . SER A 1 88 ? 22.805 1.931 -12.105 1.00 82.38 88 SER A C 1
ATOM 678 O O . SER A 1 88 ? 22.356 1.403 -11.089 1.00 82.38 88 SER A O 1
ATOM 680 N N . TRP A 1 89 ? 22.196 2.970 -12.688 1.00 83.44 89 TRP A N 1
ATOM 681 C CA . TRP A 1 89 ? 20.940 3.529 -12.188 1.00 83.44 89 TRP A CA 1
ATOM 682 C C . TRP A 1 89 ? 19.775 2.543 -12.331 1.00 83.44 89 TRP A C 1
ATOM 684 O O . TRP A 1 89 ? 18.970 2.389 -11.411 1.00 83.44 89 TRP A O 1
ATOM 694 N N . ARG A 1 90 ? 19.711 1.810 -13.449 1.00 82.25 90 ARG A N 1
ATOM 695 C CA . ARG A 1 90 ? 18.724 0.740 -13.657 1.00 82.25 90 ARG A CA 1
ATOM 696 C C . ARG A 1 90 ? 18.866 -0.381 -12.626 1.00 82.25 90 ARG A C 1
ATOM 698 O O . ARG A 1 90 ? 17.855 -0.829 -12.090 1.00 82.25 90 ARG A O 1
ATOM 705 N N . LEU A 1 91 ? 20.093 -0.788 -12.295 1.00 84.50 91 LEU A N 1
ATOM 706 C CA . LEU A 1 91 ? 20.361 -1.762 -11.227 1.00 84.50 91 LEU A CA 1
ATOM 707 C C . LEU A 1 91 ? 19.916 -1.251 -9.850 1.00 84.50 91 LEU A C 1
ATOM 709 O O . LEU A 1 91 ? 19.238 -1.976 -9.122 1.00 84.50 91 LEU A O 1
ATOM 713 N N . ALA A 1 92 ? 20.212 0.007 -9.515 1.00 86.12 92 ALA A N 1
ATOM 714 C CA . ALA A 1 92 ? 19.723 0.622 -8.280 1.00 86.12 92 ALA A CA 1
ATOM 715 C C . ALA A 1 92 ? 18.183 0.655 -8.231 1.00 86.12 92 ALA A C 1
ATOM 717 O O . ALA A 1 92 ? 17.582 0.308 -7.214 1.00 86.12 92 ALA A O 1
ATOM 718 N N . CYS A 1 93 ? 17.536 0.988 -9.353 1.00 85.19 93 CYS A N 1
ATOM 719 C CA . CYS A 1 93 ? 16.081 0.965 -9.491 1.00 85.19 93 CYS A CA 1
ATOM 720 C C . CYS A 1 93 ? 15.491 -0.440 -9.298 1.00 85.19 93 CYS A C 1
ATOM 722 O O . CYS A 1 93 ? 14.429 -0.566 -8.690 1.00 85.19 93 CYS A O 1
ATOM 724 N N . ILE A 1 94 ? 16.155 -1.493 -9.788 1.00 87.62 94 ILE A N 1
ATOM 725 C CA . ILE A 1 94 ? 15.744 -2.888 -9.561 1.00 87.62 94 ILE A CA 1
ATOM 726 C C . ILE A 1 94 ? 15.726 -3.181 -8.059 1.00 87.62 94 ILE A C 1
ATOM 728 O O . ILE A 1 94 ? 14.680 -3.553 -7.526 1.00 87.62 94 ILE A O 1
ATOM 732 N N . VAL A 1 95 ? 16.850 -2.957 -7.370 1.00 91.50 95 VAL A N 1
ATOM 733 C CA . VAL A 1 95 ? 16.972 -3.219 -5.926 1.00 91.50 95 VAL A CA 1
ATOM 734 C C . VAL A 1 95 ? 15.926 -2.424 -5.146 1.00 91.50 95 VAL A C 1
ATOM 736 O O . VAL A 1 95 ? 15.192 -2.994 -4.342 1.00 91.50 95 VAL A O 1
ATOM 739 N N . ALA A 1 96 ? 15.786 -1.129 -5.435 1.00 90.88 96 ALA A N 1
ATOM 740 C CA . ALA A 1 96 ? 14.823 -0.269 -4.757 1.00 90.88 96 ALA A CA 1
ATOM 741 C C . ALA A 1 96 ? 13.369 -0.733 -4.951 1.00 90.88 96 ALA A C 1
ATOM 743 O O . ALA A 1 96 ? 12.597 -0.745 -3.993 1.00 90.88 96 ALA A O 1
ATOM 744 N N . ARG A 1 97 ? 12.987 -1.159 -6.164 1.00 91.62 97 ARG A N 1
ATOM 745 C CA . ARG A 1 97 ? 11.631 -1.658 -6.455 1.00 91.62 97 ARG A CA 1
ATOM 746 C C . ARG A 1 97 ? 11.336 -2.974 -5.738 1.00 91.62 97 ARG A C 1
ATOM 748 O O . ARG A 1 97 ? 10.253 -3.118 -5.178 1.00 91.62 97 ARG A O 1
ATOM 755 N N . PHE A 1 98 ? 12.280 -3.914 -5.708 1.00 93.44 98 PHE A N 1
ATOM 756 C CA . PHE A 1 98 ? 12.095 -5.166 -4.966 1.00 93.44 98 PHE A CA 1
ATOM 757 C C . PHE A 1 98 ? 12.017 -4.932 -3.454 1.00 93.44 98 PHE A C 1
ATOM 759 O O . PHE A 1 98 ? 11.135 -5.494 -2.807 1.00 93.44 98 PHE A O 1
ATOM 766 N N . SER A 1 99 ? 12.853 -4.048 -2.903 1.00 95.00 99 SER A N 1
ATOM 767 C CA . SER A 1 99 ? 12.773 -3.645 -1.494 1.00 95.00 99 SER A CA 1
ATOM 768 C C . SER A 1 99 ? 11.440 -2.970 -1.163 1.00 95.00 99 SER A C 1
ATOM 770 O O . SER A 1 99 ? 10.833 -3.277 -0.139 1.00 95.00 99 SER A O 1
ATOM 772 N N . LEU A 1 100 ? 10.939 -2.099 -2.045 1.00 95.50 100 LEU A N 1
ATOM 773 C CA . LEU A 1 100 ? 9.633 -1.456 -1.885 1.00 95.50 100 LEU A CA 1
ATOM 774 C C . LEU A 1 100 ? 8.490 -2.480 -1.910 1.00 95.50 100 LEU A C 1
ATOM 776 O O . LEU A 1 100 ? 7.602 -2.427 -1.061 1.00 95.50 100 LEU A O 1
ATOM 780 N N . ALA A 1 101 ? 8.525 -3.434 -2.845 1.00 94.69 101 ALA A N 1
ATOM 781 C CA . ALA A 1 101 ? 7.535 -4.505 -2.926 1.00 94.69 101 ALA A CA 1
ATOM 782 C C . ALA A 1 101 ? 7.555 -5.392 -1.670 1.00 94.69 101 ALA A C 1
ATOM 784 O O . ALA A 1 101 ? 6.499 -5.684 -1.110 1.00 94.69 101 ALA A O 1
ATOM 785 N N . ALA A 1 102 ? 8.743 -5.763 -1.182 1.00 94.94 102 ALA A N 1
ATOM 786 C CA . ALA A 1 102 ? 8.893 -6.494 0.074 1.00 94.94 102 ALA A CA 1
ATOM 787 C C . ALA A 1 102 ? 8.343 -5.695 1.267 1.00 94.94 102 ALA A C 1
ATOM 789 O O . ALA A 1 102 ? 7.643 -6.257 2.107 1.00 94.94 102 ALA A O 1
ATOM 790 N N . GLY A 1 103 ? 8.590 -4.381 1.303 1.00 94.06 103 GLY A N 1
ATOM 791 C CA . GLY A 1 103 ? 8.023 -3.473 2.298 1.00 94.06 103 GLY A CA 1
ATOM 792 C C . GLY A 1 103 ? 6.495 -3.478 2.289 1.00 94.06 103 GLY A C 1
ATOM 793 O O . GLY A 1 103 ? 5.886 -3.673 3.338 1.00 94.06 103 GLY A O 1
ATOM 794 N N . LEU A 1 104 ? 5.867 -3.328 1.117 1.00 93.38 104 LEU A N 1
ATOM 795 C CA . LEU A 1 104 ? 4.404 -3.368 0.966 1.00 93.38 104 LEU A CA 1
ATOM 796 C C . LEU A 1 104 ? 3.809 -4.696 1.459 1.00 93.38 104 LEU A C 1
ATOM 798 O O . LEU A 1 104 ? 2.808 -4.699 2.172 1.00 93.38 104 LEU A O 1
ATOM 802 N N . VAL A 1 105 ? 4.444 -5.825 1.133 1.00 92.31 105 VAL A N 1
ATOM 803 C CA . VAL A 1 105 ? 4.006 -7.143 1.619 1.00 92.31 105 VAL A CA 1
ATOM 804 C C . VAL A 1 105 ? 4.165 -7.244 3.137 1.00 92.31 105 VAL A C 1
ATOM 806 O O . VAL A 1 105 ? 3.229 -7.652 3.822 1.00 92.31 105 VAL A O 1
ATOM 809 N N . ALA A 1 106 ? 5.315 -6.841 3.684 1.00 90.94 106 ALA A N 1
ATOM 810 C CA . ALA A 1 106 ? 5.558 -6.852 5.125 1.00 90.94 106 ALA A CA 1
ATOM 811 C C . ALA A 1 106 ? 4.551 -5.971 5.884 1.00 90.94 106 ALA A C 1
ATOM 813 O O . ALA A 1 106 ? 4.036 -6.382 6.923 1.00 90.94 106 ALA A O 1
ATOM 814 N N . SER A 1 107 ? 4.216 -4.801 5.337 1.00 89.31 107 SER A N 1
ATOM 815 C CA . SER A 1 107 ? 3.179 -3.907 5.857 1.00 89.31 107 SER A CA 1
ATOM 816 C C . SER A 1 107 ? 1.812 -4.577 5.911 1.00 89.31 107 SER A C 1
ATOM 818 O O . SER A 1 107 ? 1.202 -4.638 6.979 1.00 89.31 107 SER A O 1
ATOM 820 N N . ALA A 1 108 ? 1.362 -5.158 4.796 1.00 86.31 108 ALA A N 1
ATOM 821 C CA . ALA A 1 108 ? 0.086 -5.863 4.730 1.00 86.31 108 ALA A CA 1
ATOM 822 C C . ALA A 1 108 ? 0.035 -7.044 5.720 1.00 86.31 108 ALA A C 1
ATOM 824 O O . ALA A 1 108 ? -0.971 -7.255 6.399 1.00 86.31 108 ALA A O 1
ATOM 825 N N . VAL A 1 109 ? 1.141 -7.783 5.873 1.00 85.25 109 VAL A N 1
ATOM 826 C CA . VAL A 1 109 ? 1.250 -8.875 6.852 1.00 85.25 109 VAL A CA 1
ATOM 827 C C . VAL A 1 109 ? 1.161 -8.349 8.287 1.00 85.25 109 VAL A C 1
ATOM 829 O O . VAL A 1 109 ? 0.377 -8.886 9.072 1.00 85.25 109 VAL A O 1
ATOM 832 N N . LEU A 1 110 ? 1.906 -7.298 8.642 1.00 82.94 110 LEU A N 1
ATOM 833 C CA . LEU A 1 110 ? 1.850 -6.684 9.974 1.00 82.94 110 LEU A CA 1
ATOM 834 C C . LEU A 1 110 ? 0.432 -6.217 10.307 1.00 82.94 110 LEU A C 1
ATOM 836 O O . LEU A 1 110 ? -0.104 -6.552 11.364 1.00 82.94 110 LEU A O 1
ATOM 840 N N . GLN A 1 111 ? -0.214 -5.514 9.380 1.00 81.31 111 GLN A N 1
ATOM 841 C CA . GLN A 1 111 ? -1.589 -5.067 9.557 1.00 81.31 111 GLN A CA 1
ATOM 842 C C . GLN A 1 111 ? -2.553 -6.252 9.717 1.00 81.31 111 GLN A C 1
ATOM 844 O O . GLN A 1 111 ? -3.385 -6.235 10.618 1.00 81.31 111 GLN A O 1
ATOM 849 N N . SER A 1 112 ? -2.406 -7.331 8.940 1.00 77.00 112 SER A N 1
ATOM 850 C CA . SER A 1 112 ? -3.270 -8.520 9.061 1.00 77.00 112 SER A CA 1
ATOM 851 C C . SER A 1 112 ? -3.179 -9.222 10.424 1.00 77.00 112 SER A C 1
ATOM 853 O O . SER A 1 112 ? -4.131 -9.877 10.870 1.00 77.00 112 SER A O 1
ATOM 855 N N . ARG A 1 113 ? -2.033 -9.088 11.103 1.00 76.31 113 ARG A N 1
ATOM 856 C CA . ARG A 1 113 ? -1.806 -9.665 12.428 1.00 76.31 113 ARG A CA 1
ATOM 857 C C . ARG A 1 113 ? -2.281 -8.752 13.549 1.00 76.31 113 ARG A C 1
ATOM 859 O O . ARG A 1 113 ? -2.914 -9.253 14.475 1.00 76.31 113 ARG A O 1
ATOM 866 N N . TYR A 1 114 ? -2.000 -7.454 13.450 1.00 72.94 114 TYR A N 1
ATOM 867 C CA . TYR A 1 114 ? -2.144 -6.496 14.553 1.00 72.94 114 TYR A CA 1
ATOM 868 C C . TYR A 1 114 ? -3.323 -5.524 14.426 1.00 72.94 114 TYR A C 1
ATOM 870 O O . TYR A 1 114 ? -3.750 -4.954 15.426 1.00 72.94 114 TYR A O 1
ATOM 878 N N . LEU A 1 115 ? -3.886 -5.391 13.227 1.00 73.25 115 LEU A N 1
ATOM 879 C CA . LEU A 1 115 ? -5.174 -4.754 12.939 1.00 73.25 115 LEU A CA 1
ATOM 880 C C . LEU A 1 115 ? -6.120 -5.791 12.311 1.00 73.25 115 LEU A C 1
ATOM 882 O O . LEU A 1 115 ? -6.662 -5.563 11.227 1.00 73.25 115 LEU A O 1
ATOM 886 N N . PRO A 1 116 ? -6.242 -6.993 12.900 1.00 61.06 116 PRO A N 1
ATOM 887 C CA . PRO A 1 116 ? -6.830 -8.106 12.192 1.00 61.06 116 PRO A CA 1
ATOM 888 C C . PRO A 1 116 ? -8.292 -7.870 11.868 1.00 61.06 116 PRO A C 1
ATOM 890 O O . PRO A 1 116 ? -9.029 -7.266 12.647 1.00 61.06 116 PRO A O 1
ATOM 893 N N . LEU A 1 117 ? -8.719 -8.444 10.744 1.00 62.78 117 LEU A N 1
ATOM 894 C CA . LEU A 1 117 ? -10.134 -8.527 10.449 1.00 62.78 117 LEU A CA 1
ATOM 895 C C . LEU A 1 117 ? -10.839 -9.301 11.569 1.00 62.78 117 LEU A C 1
ATOM 897 O O . LEU A 1 117 ? -10.368 -10.371 11.973 1.00 62.78 117 LEU A O 1
ATOM 901 N N . PRO A 1 118 ? -11.970 -8.787 12.043 1.00 58.19 118 PRO A N 1
ATOM 902 C CA . PRO A 1 118 ? -12.811 -9.497 12.985 1.00 58.19 118 PRO A CA 1
ATOM 903 C C . PRO A 1 118 ? -13.361 -10.760 12.303 1.00 58.19 118 PRO A C 1
ATOM 905 O O . PRO A 1 118 ? -13.904 -10.669 11.208 1.00 58.19 118 PRO A O 1
ATOM 908 N N . LEU A 1 119 ? -13.132 -11.942 12.892 1.00 56.59 119 LEU A N 1
ATOM 909 C CA . LEU A 1 119 ? -13.550 -13.275 12.403 1.00 56.59 119 LEU A CA 1
ATOM 910 C C . LEU A 1 119 ? -13.683 -13.405 10.867 1.00 56.59 119 LEU A C 1
ATOM 912 O O . LEU A 1 119 ? -14.736 -13.773 10.347 1.00 56.59 119 LEU A O 1
ATOM 916 N N . GLY A 1 120 ? -12.622 -13.048 10.133 1.00 60.03 120 GLY A N 1
ATOM 917 C CA . GLY A 1 120 ? -12.527 -13.224 8.678 1.00 60.03 120 GLY A CA 1
ATOM 918 C C . GLY A 1 120 ? -13.406 -12.312 7.807 1.00 60.03 120 GLY A C 1
ATOM 919 O O . GLY A 1 120 ? -13.293 -12.386 6.586 1.00 60.03 120 GLY A O 1
ATOM 920 N N . SER A 1 121 ? -14.243 -11.440 8.383 1.00 68.69 121 SER A N 1
ATOM 921 C CA . SER A 1 121 ? -15.159 -10.572 7.629 1.00 68.69 121 SER A CA 1
ATOM 922 C C . SER A 1 121 ? -15.484 -9.271 8.365 1.00 68.69 121 SER A C 1
ATOM 924 O O . SER A 1 121 ? -15.666 -9.236 9.579 1.00 68.69 121 SER A O 1
ATOM 926 N N . CYS A 1 122 ? -15.679 -8.189 7.609 1.00 80.94 122 CYS A N 1
ATOM 927 C CA . CYS A 1 122 ? -16.176 -6.921 8.150 1.00 80.94 122 CYS A CA 1
ATOM 928 C C . CYS A 1 122 ? -17.631 -6.979 8.649 1.00 80.94 122 CYS A C 1
ATOM 930 O O . CYS A 1 122 ? -18.120 -6.007 9.230 1.00 80.94 122 CYS A O 1
ATOM 932 N N . GLU A 1 123 ? -18.330 -8.095 8.449 1.00 76.88 123 GLU A N 1
ATOM 933 C CA . GLU A 1 123 ? -19.641 -8.358 9.048 1.00 76.88 123 GLU A CA 1
ATOM 934 C C . GLU A 1 123 ? -19.532 -8.637 10.546 1.00 76.88 123 GLU A C 1
ATOM 936 O O . GLU A 1 123 ? -20.339 -8.132 11.324 1.00 76.88 123 GLU A O 1
ATOM 941 N N . ASN A 1 124 ? -18.462 -9.314 10.966 1.00 73.00 124 ASN A N 1
ATOM 942 C CA . ASN A 1 124 ? -18.226 -9.678 12.358 1.00 73.00 124 ASN A CA 1
ATOM 943 C C . ASN A 1 124 ? -17.533 -8.572 13.149 1.00 73.00 124 ASN A C 1
ATOM 945 O O . ASN A 1 124 ? -16.970 -8.840 14.202 1.00 73.00 124 ASN A O 1
ATOM 949 N N . TYR A 1 125 ? -17.564 -7.320 12.678 1.00 78.75 125 TYR A N 1
ATOM 950 C CA . TYR A 1 125 ? -16.712 -6.256 13.215 1.00 78.75 125 TYR A CA 1
ATOM 951 C C . TYR A 1 125 ? -16.909 -5.860 14.667 1.00 78.75 125 TYR A C 1
ATOM 953 O O . TYR A 1 125 ? -16.095 -5.104 15.186 1.00 78.75 125 TYR A O 1
ATOM 961 N N . ARG A 1 126 ? -17.912 -6.432 15.323 1.00 76.81 126 ARG A N 1
ATOM 962 C CA . ARG A 1 126 ? -18.171 -6.290 16.754 1.00 76.81 126 ARG A CA 1
ATOM 963 C C . ARG A 1 126 ? -17.618 -7.423 17.612 1.00 76.81 126 ARG A C 1
ATOM 965 O O . ARG A 1 126 ? -17.766 -7.415 18.825 1.00 76.81 126 ARG A O 1
ATOM 972 N N . VAL A 1 127 ? -17.002 -8.419 16.984 1.00 78.56 127 VAL A N 1
ATOM 973 C CA . VAL A 1 127 ? -16.512 -9.619 17.653 1.00 78.56 127 VAL A CA 1
ATOM 974 C C . VAL A 1 127 ? -14.996 -9.574 17.722 1.00 78.56 127 VAL A C 1
ATOM 976 O O . VAL A 1 127 ? -14.304 -9.395 16.714 1.00 78.56 127 VAL A O 1
ATOM 979 N N . TRP A 1 128 ? -14.477 -9.742 18.932 1.00 75.50 128 TRP A N 1
ATOM 980 C CA . TRP A 1 128 ? -13.051 -9.883 19.171 1.00 75.50 128 TRP A CA 1
ATOM 981 C C . TRP A 1 128 ? -12.523 -11.193 18.585 1.00 75.50 128 TRP A C 1
ATOM 983 O O . TRP A 1 128 ? -13.215 -12.208 18.568 1.00 75.50 128 TRP A O 1
ATOM 993 N N . ARG A 1 129 ? -11.275 -11.177 18.097 1.00 72.12 129 ARG A N 1
ATOM 994 C CA . ARG A 1 129 ? -10.621 -12.387 17.569 1.00 72.12 129 ARG A CA 1
ATOM 995 C C . ARG A 1 129 ? -10.474 -13.464 18.649 1.00 72.12 129 ARG A C 1
ATOM 997 O O . ARG A 1 129 ? -10.625 -14.637 18.335 1.00 72.12 129 ARG A O 1
ATOM 1004 N N . ASP A 1 130 ? -10.172 -13.052 19.876 1.00 74.31 130 ASP A N 1
ATOM 1005 C CA . ASP A 1 130 ? -10.149 -13.912 21.053 1.00 74.31 130 ASP A CA 1
ATOM 1006 C C . ASP A 1 130 ? -11.081 -13.309 22.118 1.00 74.31 130 ASP A C 1
ATOM 1008 O O . ASP A 1 130 ? -10.696 -12.364 22.806 1.00 74.31 130 ASP A O 1
ATOM 1012 N N . PRO A 1 131 ? -12.339 -13.770 22.199 1.00 70.69 131 PRO A N 1
ATOM 1013 C CA . PRO A 1 131 ? -13.310 -13.229 23.142 1.00 70.69 131 PRO A CA 1
ATOM 1014 C C . PRO A 1 131 ? -13.051 -13.674 24.588 1.00 70.69 131 PRO A C 1
ATOM 1016 O O . PRO A 1 131 ? -13.567 -13.041 25.500 1.00 70.69 131 PRO A O 1
ATOM 1019 N N . ALA A 1 132 ? -12.256 -14.726 24.822 1.00 73.38 132 ALA A N 1
ATOM 1020 C CA . ALA A 1 132 ? -12.019 -15.257 26.168 1.00 73.38 132 ALA A CA 1
ATOM 1021 C C . ALA A 1 132 ? -11.088 -14.367 27.010 1.00 73.38 132 ALA A C 1
ATOM 1023 O O . ALA A 1 132 ? -11.132 -14.410 28.238 1.00 73.38 132 ALA A O 1
ATOM 1024 N N . SER A 1 133 ? -10.249 -13.558 26.360 1.00 69.81 133 SER A N 1
ATOM 1025 C CA . SER A 1 133 ? -9.276 -12.676 27.014 1.00 69.81 133 SER A CA 1
ATOM 1026 C C . SER A 1 133 ? -9.792 -11.256 27.272 1.00 69.81 133 SER A C 1
ATOM 1028 O O . SER A 1 133 ? -9.044 -10.420 27.782 1.00 69.81 133 SER A O 1
ATOM 1030 N N . ILE A 1 134 ? -11.055 -10.959 26.938 1.00 73.75 134 ILE A N 1
ATOM 1031 C CA . ILE A 1 134 ? -11.615 -9.603 26.989 1.00 73.75 134 ILE A CA 1
ATOM 1032 C C . ILE A 1 134 ? -12.935 -9.604 27.758 1.00 73.75 134 ILE A C 1
ATOM 1034 O O . ILE A 1 134 ? -13.808 -10.431 27.517 1.00 73.75 134 ILE A O 1
ATOM 1038 N N . SER A 1 135 ? -13.085 -8.658 28.690 1.00 74.06 135 SER A N 1
ATOM 1039 C CA . SER A 1 135 ? -14.313 -8.515 29.473 1.00 74.06 135 SER A CA 1
ATOM 1040 C C . SER A 1 135 ? -15.502 -8.134 28.590 1.00 74.06 135 SER A C 1
ATOM 1042 O O . SER A 1 135 ? -15.372 -7.323 27.667 1.00 74.06 135 SER A O 1
ATOM 1044 N N . GLU A 1 136 ? -16.674 -8.674 28.916 1.00 71.25 136 GLU A N 1
ATOM 1045 C CA . GLU A 1 136 ? -17.920 -8.381 28.210 1.00 71.25 136 GLU A CA 1
ATOM 1046 C C . GLU A 1 136 ? -18.198 -6.869 28.140 1.00 71.25 136 GLU A C 1
ATOM 1048 O O . GLU A 1 136 ? -17.987 -6.126 29.098 1.00 71.25 136 GLU A O 1
ATOM 1053 N N . GLY A 1 137 ? -18.660 -6.405 26.975 1.00 73.06 137 GLY A N 1
ATOM 1054 C CA . GLY A 1 137 ? -19.042 -5.008 26.747 1.00 73.06 137 GLY A CA 1
ATOM 1055 C C . GLY A 1 137 ? -17.936 -4.082 26.228 1.00 73.06 137 GLY A C 1
ATOM 1056 O O . GLY A 1 137 ? -18.249 -2.951 25.857 1.00 73.06 137 GLY A O 1
ATOM 1057 N N . ILE A 1 138 ? -16.675 -4.525 26.133 1.00 80.75 138 ILE A N 1
ATOM 1058 C CA . ILE A 1 138 ? -15.624 -3.709 25.503 1.00 80.75 138 ILE A CA 1
ATOM 1059 C C . ILE A 1 138 ? -15.785 -3.730 23.968 1.00 80.75 138 ILE A C 1
ATOM 1061 O O . ILE A 1 138 ? -15.675 -4.803 23.364 1.00 80.75 138 ILE A O 1
ATOM 1065 N N . PRO A 1 139 ? -15.992 -2.568 23.312 1.00 84.56 139 PRO A N 1
ATOM 1066 C CA . PRO A 1 139 ? -16.152 -2.495 21.861 1.00 84.56 139 PRO A CA 1
ATOM 1067 C C . PRO A 1 139 ? -14.847 -2.832 21.135 1.00 84.56 139 PRO A C 1
ATOM 1069 O O . PRO A 1 139 ? -13.753 -2.597 21.646 1.00 84.56 139 PRO A O 1
ATOM 1072 N N . THR A 1 140 ? -14.934 -3.346 19.909 1.00 86.00 140 THR A N 1
ATOM 1073 C CA . THR A 1 140 ? -13.728 -3.551 19.093 1.00 86.00 140 THR A CA 1
ATOM 1074 C C . THR A 1 140 ? -13.174 -2.220 18.578 1.00 86.00 140 THR A C 1
ATOM 1076 O O . THR A 1 140 ? -13.882 -1.214 18.474 1.00 86.00 140 THR A O 1
ATOM 1079 N N . ILE A 1 141 ? -11.916 -2.225 18.119 1.00 85.44 141 ILE A N 1
ATOM 1080 C CA . ILE A 1 141 ? -11.307 -1.043 17.491 1.00 85.44 141 ILE A CA 1
ATOM 1081 C C . ILE A 1 141 ? -12.162 -0.509 16.327 1.00 85.44 141 ILE A C 1
ATOM 1083 O O . ILE A 1 141 ? -12.311 0.697 16.157 1.00 85.44 141 ILE A O 1
ATOM 1087 N N . PHE A 1 142 ? -12.786 -1.387 15.540 1.00 86.75 142 PHE A N 1
ATOM 1088 C CA . PHE A 1 142 ? -13.574 -0.985 14.374 1.00 86.75 142 PHE A CA 1
ATOM 1089 C C . PHE A 1 142 ? -14.926 -0.361 14.739 1.00 86.75 142 PHE A C 1
ATOM 1091 O O . PHE A 1 142 ? -15.511 0.319 13.895 1.00 86.75 142 PHE A O 1
ATOM 1098 N N . GLU A 1 143 ? -15.413 -0.578 15.961 1.00 86.12 143 GLU A N 1
ATOM 1099 C CA . GLU A 1 143 ? -16.596 0.094 16.503 1.00 86.12 143 GLU A CA 1
ATOM 1100 C C . GLU A 1 143 ? -16.278 1.483 17.055 1.00 86.12 143 GLU A C 1
ATOM 1102 O O . GLU A 1 143 ? -17.064 2.411 16.866 1.00 86.12 143 GLU A O 1
ATOM 1107 N N . VAL A 1 144 ? -15.114 1.642 17.689 1.00 88.12 144 VAL A N 1
ATOM 1108 C CA . VAL A 1 144 ? -14.671 2.925 18.259 1.00 88.12 144 VAL A CA 1
ATOM 1109 C C . VAL A 1 144 ? -14.312 3.938 17.164 1.00 88.12 144 VAL A C 1
ATOM 1111 O O . VAL A 1 144 ? -14.526 5.151 17.302 1.00 88.12 144 VAL A O 1
ATOM 1114 N N . LEU A 1 145 ? -13.764 3.451 16.049 1.00 88.44 145 LEU A N 1
ATOM 1115 C CA . LEU A 1 145 ? -13.335 4.298 14.943 1.00 88.44 145 LEU A CA 1
ATOM 1116 C C . LEU A 1 145 ? -14.524 4.924 14.186 1.00 88.44 145 LEU A C 1
ATOM 1118 O O . LEU A 1 145 ? -15.516 4.256 13.888 1.00 88.44 145 LEU A O 1
ATOM 1122 N N . PRO A 1 146 ? -14.422 6.205 13.787 1.00 87.50 146 PRO A N 1
ATOM 1123 C CA . PRO A 1 146 ? -15.513 6.899 13.118 1.00 87.50 146 PRO A CA 1
ATOM 1124 C C . PRO A 1 146 ? -15.815 6.323 11.724 1.00 87.50 146 PRO A C 1
ATOM 1126 O O . PRO A 1 146 ? -14.934 6.124 10.876 1.00 87.50 146 PRO A O 1
ATOM 1129 N N . ILE A 1 147 ? -17.107 6.118 11.460 1.00 87.75 147 ILE A N 1
ATOM 1130 C CA . ILE A 1 147 ? -17.628 5.693 10.157 1.00 87.75 147 ILE A CA 1
ATOM 1131 C C . ILE A 1 147 ? -17.653 6.898 9.215 1.00 87.75 147 ILE A C 1
ATOM 1133 O O . ILE A 1 147 ? -18.210 7.945 9.546 1.00 87.75 147 ILE A O 1
ATOM 1137 N N . THR A 1 148 ? -17.126 6.742 8.001 1.00 84.81 148 THR A N 1
ATOM 1138 C CA . THR A 1 148 ? -17.267 7.782 6.973 1.00 84.81 148 THR A CA 1
ATOM 1139 C C . THR A 1 148 ? -18.621 7.634 6.302 1.00 84.81 148 THR A C 1
ATOM 1141 O O . THR A 1 148 ? -18.943 6.569 5.775 1.00 84.81 148 THR A O 1
ATOM 1144 N N . ARG A 1 149 ? -19.417 8.702 6.296 1.00 85.25 149 ARG A N 1
ATOM 1145 C CA . ARG A 1 149 ? -20.710 8.751 5.611 1.00 85.25 149 ARG A CA 1
ATOM 1146 C C . ARG A 1 149 ? -20.704 9.883 4.594 1.00 85.25 149 ARG A C 1
ATOM 1148 O O . ARG A 1 149 ? -20.121 10.931 4.845 1.00 85.25 149 ARG A O 1
ATOM 1155 N N . GLY A 1 150 ? -21.370 9.682 3.467 1.00 85.50 150 GLY A N 1
ATOM 1156 C CA . GLY A 1 150 ? -21.502 10.711 2.445 1.00 85.50 150 GLY A CA 1
ATOM 1157 C C . GLY A 1 150 ? -22.620 10.420 1.454 1.00 85.50 150 GLY A C 1
ATOM 1158 O O . GLY A 1 150 ? -23.346 9.429 1.568 1.00 85.50 150 GLY A O 1
ATOM 1159 N N . LYS A 1 151 ? -22.764 11.306 0.469 1.00 86.38 151 LYS A N 1
ATOM 1160 C CA . LYS A 1 151 ? -23.674 11.134 -0.666 1.00 86.38 151 LYS A CA 1
ATOM 1161 C C . LYS A 1 151 ? -22.858 10.902 -1.935 1.00 86.38 151 LYS A C 1
ATOM 1163 O O . LYS A 1 151 ? -21.906 11.625 -2.211 1.00 86.38 151 LYS A O 1
ATOM 1168 N N . LYS A 1 152 ? -23.219 9.871 -2.693 1.00 83.94 152 LYS A N 1
ATOM 1169 C CA . LYS A 1 152 ? -22.715 9.606 -4.041 1.00 83.94 152 LYS A CA 1
ATOM 1170 C C . LYS A 1 152 ? -23.268 10.673 -4.986 1.00 83.94 152 LYS A C 1
ATOM 1172 O O . LYS A 1 152 ? -24.359 11.195 -4.763 1.00 83.94 152 LYS A O 1
ATOM 1177 N N . LYS A 1 153 ? -22.558 10.932 -6.089 1.00 82.00 153 LYS A N 1
ATOM 1178 C CA . LYS A 1 153 ? -23.027 11.842 -7.151 1.00 82.00 153 LYS A CA 1
ATOM 1179 C C . LYS A 1 153 ? -24.379 11.422 -7.747 1.00 82.00 153 LYS A C 1
ATOM 1181 O O . LYS A 1 153 ? -25.146 12.279 -8.150 1.00 82.00 153 LYS A O 1
ATOM 1186 N N . SER A 1 154 ? -24.698 10.126 -7.730 1.00 84.88 154 SER A N 1
ATOM 1187 C CA . SER A 1 154 ? -25.996 9.579 -8.152 1.00 84.88 154 SER A CA 1
ATOM 1188 C C . SER A 1 154 ? -27.122 9.729 -7.114 1.00 84.88 154 SER A C 1
ATOM 1190 O O . SER A 1 154 ? -28.168 9.107 -7.252 1.00 84.88 154 SER A O 1
ATOM 1192 N N . GLY A 1 155 ? -26.915 10.488 -6.032 1.00 83.06 155 GLY A N 1
ATOM 1193 C CA . GLY A 1 155 ? -27.912 10.717 -4.977 1.00 83.06 155 GLY A CA 1
ATOM 1194 C C . GLY A 1 155 ? -27.979 9.631 -3.896 1.00 83.06 155 GLY A C 1
ATOM 1195 O O . GLY A 1 155 ? -28.501 9.880 -2.809 1.00 83.06 155 GLY A O 1
ATOM 1196 N N . GLY A 1 156 ? -27.396 8.450 -4.129 1.00 84.69 156 GLY A N 1
ATOM 1197 C CA . GLY A 1 156 ? -27.335 7.376 -3.131 1.00 84.69 156 GLY A CA 1
ATOM 1198 C C . GLY A 1 156 ? -26.444 7.727 -1.934 1.00 84.69 156 GLY A C 1
ATOM 1199 O O . GLY A 1 156 ? -25.421 8.388 -2.086 1.00 84.69 156 GLY A O 1
ATOM 1200 N N . ARG A 1 157 ? -26.778 7.265 -0.726 1.00 86.94 157 ARG A N 1
ATOM 1201 C CA . ARG A 1 157 ? -25.880 7.397 0.438 1.00 86.94 157 ARG A CA 1
ATOM 1202 C C . ARG A 1 157 ? -24.778 6.339 0.364 1.00 86.94 157 ARG A C 1
ATOM 1204 O O . ARG A 1 157 ? -25.010 5.230 -0.111 1.00 86.94 157 ARG A O 1
ATOM 1211 N N . PHE A 1 158 ? -23.579 6.673 0.829 1.00 84.06 158 PHE A N 1
ATOM 1212 C CA . PHE A 1 158 ? -22.523 5.692 1.058 1.00 84.06 158 PHE A CA 1
ATOM 1213 C C . PHE A 1 158 ? -22.048 5.756 2.504 1.00 84.06 158 PHE A C 1
ATOM 1215 O O . PHE A 1 158 ? -21.990 6.824 3.117 1.00 84.06 158 PHE A O 1
ATOM 1222 N N . THR A 1 159 ? -21.703 4.591 3.034 1.00 84.69 159 THR A N 1
ATOM 1223 C CA . THR A 1 159 ? -21.123 4.424 4.361 1.00 84.69 159 THR A CA 1
ATOM 1224 C C . THR A 1 159 ? -19.914 3.517 4.221 1.00 84.69 159 THR A C 1
ATOM 1226 O O . THR A 1 159 ? -20.057 2.403 3.727 1.00 84.69 159 THR A O 1
ATOM 1229 N N . ILE A 1 160 ? -18.742 3.990 4.629 1.00 83.69 160 ILE A N 1
ATOM 1230 C CA . ILE A 1 160 ? -17.502 3.212 4.621 1.00 83.69 160 ILE A CA 1
ATOM 1231 C C . ILE A 1 160 ? -17.165 2.901 6.072 1.00 83.69 160 ILE A C 1
ATOM 1233 O O . ILE A 1 160 ? -16.867 3.817 6.853 1.00 83.69 160 ILE A O 1
ATOM 1237 N N . ARG A 1 161 ? -17.239 1.617 6.437 1.00 87.31 161 ARG A N 1
ATOM 1238 C CA . ARG A 1 161 ? -16.845 1.165 7.772 1.00 87.31 161 ARG A CA 1
ATOM 1239 C C . ARG A 1 161 ? -15.314 1.202 7.885 1.00 87.31 161 ARG A C 1
ATOM 1241 O O . ARG A 1 161 ? -14.625 1.035 6.877 1.00 87.31 161 ARG A O 1
ATOM 1248 N N . PRO A 1 162 ? -14.753 1.405 9.088 1.00 87.62 162 PRO A N 1
ATOM 1249 C CA . PRO A 1 162 ? -13.305 1.358 9.298 1.00 87.62 162 PRO A CA 1
ATOM 1250 C C . PRO A 1 162 ? -12.670 0.043 8.819 1.00 87.62 162 PRO A C 1
ATOM 1252 O O . PRO A 1 162 ? -11.595 0.069 8.229 1.00 87.62 162 PRO A O 1
ATOM 1255 N N . CYS A 1 163 ? -13.374 -1.082 8.984 1.00 87.88 163 CYS A N 1
ATOM 1256 C CA . CYS A 1 163 ? -12.941 -2.381 8.471 1.00 87.88 163 CYS A CA 1
ATOM 1257 C C . CYS A 1 163 ? -12.844 -2.405 6.933 1.00 87.88 163 CYS A C 1
ATOM 1259 O O . CYS A 1 163 ? -11.809 -2.788 6.394 1.00 87.88 163 CYS A O 1
ATOM 1261 N N . ASP A 1 164 ? -13.862 -1.907 6.218 1.00 88.25 164 ASP A N 1
ATOM 1262 C CA . ASP A 1 164 ? -13.846 -1.845 4.746 1.00 88.25 164 ASP A CA 1
ATOM 1263 C C . ASP A 1 164 ? -12.702 -0.961 4.227 1.00 88.25 164 ASP A C 1
ATOM 1265 O O . ASP A 1 164 ? -12.068 -1.267 3.214 1.00 88.25 164 ASP A O 1
ATOM 1269 N N . ALA A 1 165 ? -12.420 0.138 4.935 1.00 88.25 165 ALA A N 1
ATOM 1270 C CA . ALA A 1 165 ? -11.307 1.024 4.614 1.00 88.25 165 ALA A CA 1
ATOM 1271 C C . ALA A 1 165 ? -9.957 0.303 4.750 1.00 88.25 165 ALA A C 1
ATOM 1273 O O . ALA A 1 165 ? -9.131 0.397 3.845 1.00 88.25 165 ALA A O 1
ATOM 1274 N N . LEU A 1 166 ? -9.762 -0.462 5.828 1.00 88.94 166 LEU A N 1
ATOM 1275 C CA . LEU A 1 166 ? -8.545 -1.243 6.046 1.00 88.94 166 LEU A CA 1
ATOM 1276 C C . LEU A 1 166 ? -8.370 -2.345 4.987 1.00 88.94 166 LEU A C 1
ATOM 1278 O O . LEU A 1 166 ? -7.300 -2.457 4.396 1.00 88.94 166 LEU A O 1
ATOM 1282 N N . VAL A 1 167 ? -9.434 -3.091 4.660 1.00 88.75 167 VAL A N 1
ATOM 1283 C CA . VAL A 1 167 ? -9.409 -4.087 3.568 1.00 88.75 167 VAL A CA 1
ATOM 1284 C C . VAL A 1 167 ? -9.039 -3.437 2.237 1.00 88.75 167 VAL A C 1
ATOM 1286 O O . VAL A 1 167 ? -8.288 -4.009 1.446 1.00 88.75 167 VAL A O 1
ATOM 1289 N N . THR A 1 168 ? -9.565 -2.240 1.973 1.00 89.50 168 THR A N 1
ATOM 1290 C CA . THR A 1 168 ? -9.252 -1.496 0.749 1.00 89.50 168 THR A CA 1
ATOM 1291 C C . THR A 1 168 ? -7.773 -1.124 0.700 1.00 89.50 168 THR A C 1
ATOM 1293 O O . THR A 1 168 ? -7.142 -1.341 -0.332 1.00 89.50 168 THR A O 1
ATOM 1296 N N . ILE A 1 169 ? -7.204 -0.636 1.808 1.00 90.38 169 ILE A N 1
ATOM 1297 C CA . ILE A 1 169 ? -5.769 -0.336 1.918 1.00 90.38 169 ILE A CA 1
ATOM 1298 C C . ILE A 1 169 ? -4.940 -1.592 1.623 1.00 90.38 169 ILE A C 1
ATOM 1300 O O . ILE A 1 169 ? -4.092 -1.543 0.737 1.00 90.38 169 ILE A O 1
ATOM 1304 N N . TRP A 1 170 ? -5.253 -2.737 2.239 1.00 89.38 170 TRP A N 1
ATOM 1305 C CA . TRP A 1 170 ? -4.526 -3.994 1.992 1.00 89.38 170 TRP A CA 1
ATOM 1306 C C . TRP A 1 170 ? -4.562 -4.435 0.538 1.00 89.38 170 TRP A C 1
ATOM 1308 O O . TRP A 1 170 ? -3.543 -4.829 -0.027 1.00 89.38 170 TRP A O 1
ATOM 1318 N N . ARG A 1 171 ? -5.737 -4.372 -0.094 1.00 90.06 171 ARG A N 1
ATOM 1319 C CA . ARG A 1 171 ? -5.880 -4.737 -1.509 1.00 90.06 171 ARG A CA 1
ATOM 1320 C C . ARG A 1 171 ? -5.025 -3.842 -2.397 1.00 90.06 171 ARG A C 1
ATOM 1322 O O . ARG A 1 171 ? -4.398 -4.339 -3.329 1.00 90.06 171 ARG A O 1
ATOM 1329 N N . VAL A 1 172 ? -4.987 -2.544 -2.100 1.00 91.75 172 VAL A N 1
ATOM 1330 C CA . VAL A 1 172 ? -4.154 -1.581 -2.827 1.00 91.75 172 VAL A CA 1
ATOM 1331 C C . VAL A 1 172 ? -2.668 -1.846 -2.578 1.00 91.75 172 VAL A C 1
ATOM 1333 O O . VAL A 1 172 ? -1.910 -1.858 -3.543 1.00 91.75 172 VAL A O 1
ATOM 1336 N N . GLU A 1 173 ? -2.243 -2.130 -1.343 1.00 92.25 173 GLU A N 1
ATOM 1337 C CA . GLU A 1 173 ? -0.849 -2.484 -1.029 1.00 92.25 173 GLU A CA 1
ATOM 1338 C C . GLU A 1 173 ? -0.388 -3.731 -1.791 1.00 92.25 173 GLU A C 1
ATOM 1340 O O . GLU A 1 173 ? 0.670 -3.708 -2.419 1.00 92.25 173 GLU A O 1
ATOM 1345 N N . ILE A 1 174 ? -1.196 -4.798 -1.806 1.00 92.38 174 ILE A N 1
ATOM 1346 C CA . ILE A 1 174 ? -0.879 -6.037 -2.535 1.00 92.38 174 ILE A CA 1
ATOM 1347 C C . ILE A 1 174 ? -0.827 -5.779 -4.045 1.00 92.38 174 ILE A C 1
ATOM 1349 O O . ILE A 1 174 ? 0.112 -6.214 -4.713 1.00 92.38 174 ILE A O 1
ATOM 1353 N N . ALA A 1 175 ? -1.799 -5.047 -4.596 1.00 93.62 175 ALA A N 1
ATOM 1354 C CA . ALA A 1 175 ? -1.808 -4.705 -6.016 1.00 93.62 175 ALA A CA 1
ATOM 1355 C C . ALA A 1 175 ? -0.575 -3.873 -6.409 1.00 93.62 175 ALA A C 1
ATOM 1357 O O . ALA A 1 175 ? 0.053 -4.140 -7.436 1.00 93.62 175 ALA A O 1
ATOM 1358 N N . LEU A 1 176 ? -0.189 -2.904 -5.573 1.00 93.94 176 LEU A N 1
ATOM 1359 C CA . LEU A 1 176 ? 1.015 -2.099 -5.767 1.00 93.94 176 LEU A CA 1
ATOM 1360 C C . LEU A 1 176 ? 2.293 -2.925 -5.624 1.00 93.94 176 LEU A C 1
ATOM 1362 O O . LEU A 1 176 ? 3.231 -2.696 -6.386 1.00 93.94 176 LEU A O 1
ATOM 1366 N N . ALA A 1 177 ? 2.336 -3.896 -4.710 1.00 94.56 177 ALA A N 1
ATOM 1367 C CA . ALA A 1 177 ? 3.467 -4.806 -4.573 1.00 94.56 177 ALA A CA 1
ATOM 1368 C C . ALA A 1 177 ? 3.659 -5.610 -5.864 1.00 94.56 177 ALA A C 1
ATOM 1370 O O . ALA A 1 177 ? 4.737 -5.567 -6.451 1.00 94.56 177 ALA A O 1
ATOM 1371 N N . VAL A 1 178 ? 2.591 -6.241 -6.369 1.00 94.06 178 VAL A N 1
ATOM 1372 C CA . VAL A 1 178 ? 2.610 -6.997 -7.632 1.00 94.06 178 VAL A CA 1
ATOM 1373 C C . VAL A 1 178 ? 3.045 -6.110 -8.797 1.00 94.06 178 VAL A C 1
ATOM 1375 O O . VAL A 1 178 ? 3.945 -6.481 -9.550 1.00 94.06 178 VAL A O 1
ATOM 1378 N N . LEU A 1 179 ? 2.455 -4.919 -8.931 1.00 91.75 179 LEU A N 1
ATOM 1379 C CA . LEU A 1 179 ? 2.819 -3.976 -9.987 1.00 91.75 179 LEU A CA 1
ATOM 1380 C C . LEU A 1 179 ? 4.301 -3.582 -9.903 1.00 91.75 179 LEU A C 1
ATOM 1382 O O . LEU A 1 179 ? 5.004 -3.597 -10.911 1.00 91.75 179 LEU A O 1
ATOM 1386 N N . THR A 1 180 ? 4.793 -3.270 -8.703 1.00 91.44 180 THR A N 1
ATOM 1387 C CA . THR A 1 180 ? 6.190 -2.878 -8.469 1.00 91.44 180 THR A CA 1
ATOM 1388 C C . THR A 1 180 ? 7.150 -4.022 -8.797 1.00 91.44 180 THR A C 1
ATOM 1390 O O . THR A 1 180 ? 8.182 -3.788 -9.427 1.00 91.44 180 THR A O 1
ATOM 1393 N N . THR A 1 181 ? 6.795 -5.264 -8.458 1.00 92.31 181 THR A N 1
ATOM 1394 C CA . THR A 1 181 ? 7.558 -6.461 -8.833 1.00 92.31 181 THR A CA 1
ATOM 1395 C C . THR A 1 181 ? 7.611 -6.640 -10.347 1.00 92.31 181 THR A C 1
ATOM 1397 O O . THR 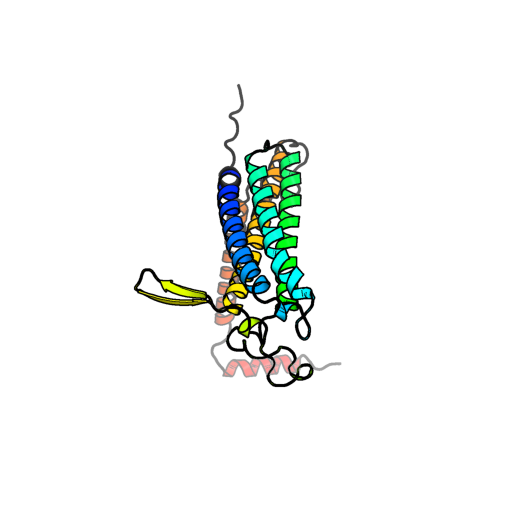A 1 181 ? 8.696 -6.813 -10.900 1.00 92.31 181 THR A O 1
ATOM 1400 N N . VAL A 1 182 ? 6.472 -6.540 -11.040 1.00 89.62 182 VAL A N 1
ATOM 1401 C CA . VAL A 1 182 ? 6.416 -6.630 -12.511 1.00 89.62 182 VAL A CA 1
ATOM 1402 C C . VAL A 1 182 ? 7.292 -5.550 -13.150 1.00 89.62 182 VAL A C 1
ATOM 1404 O O . VAL A 1 182 ? 8.045 -5.829 -14.081 1.00 89.62 182 VAL A O 1
ATOM 1407 N N . LEU A 1 183 ? 7.271 -4.330 -12.611 1.00 87.19 183 LEU A N 1
ATOM 1408 C CA . LEU A 1 183 ? 8.122 -3.238 -13.083 1.00 87.19 183 LEU A CA 1
ATOM 1409 C C . LEU A 1 183 ? 9.608 -3.468 -12.823 1.00 87.19 183 LEU A C 1
ATOM 1411 O O . LEU A 1 183 ? 10.432 -3.076 -13.649 1.00 87.19 183 LEU A O 1
ATOM 1415 N N . GLY A 1 184 ? 9.963 -4.073 -11.690 1.00 87.25 184 GLY A N 1
ATOM 1416 C CA . GLY A 1 184 ? 11.330 -4.511 -11.412 1.00 87.25 184 GLY A CA 1
ATOM 1417 C C . GLY A 1 184 ? 11.797 -5.533 -12.447 1.00 87.25 184 GLY A C 1
ATOM 1418 O O . GLY A 1 184 ? 12.839 -5.341 -13.070 1.00 87.25 184 GLY A O 1
ATOM 1419 N N . LEU A 1 185 ? 10.976 -6.553 -12.715 1.00 88.50 185 LEU A N 1
ATOM 1420 C CA . LEU A 1 185 ? 11.263 -7.588 -13.711 1.00 88.50 185 LEU A CA 1
ATOM 1421 C C . LEU A 1 185 ? 11.449 -7.008 -15.119 1.00 88.50 185 LEU A C 1
ATOM 1423 O O . LEU A 1 185 ? 12.394 -7.387 -15.805 1.00 88.50 185 LEU A O 1
ATOM 1427 N N . CYS A 1 186 ? 10.618 -6.051 -15.542 1.00 84.50 186 CYS A N 1
ATOM 1428 C CA . CYS A 1 186 ? 10.787 -5.377 -16.833 1.00 84.50 186 CYS A CA 1
ATOM 1429 C C . CYS A 1 186 ? 12.158 -4.693 -16.966 1.00 84.50 186 CYS A C 1
ATOM 1431 O O . CYS A 1 186 ? 12.790 -4.795 -18.017 1.00 84.50 186 CYS A O 1
ATOM 1433 N N . VAL A 1 187 ? 12.646 -4.034 -15.909 1.00 83.56 187 VAL A N 1
ATOM 1434 C CA . VAL A 1 187 ? 13.976 -3.398 -15.926 1.00 83.56 187 VAL A CA 1
ATOM 1435 C C . VAL A 1 187 ? 15.089 -4.444 -15.903 1.00 83.56 187 VAL A C 1
ATOM 1437 O O . VAL A 1 187 ? 16.071 -4.278 -16.623 1.00 83.56 187 VAL A O 1
ATOM 1440 N N . CYS A 1 188 ? 14.925 -5.558 -15.179 1.00 85.81 188 CYS A N 1
ATOM 1441 C CA . CYS A 1 188 ? 15.867 -6.681 -15.249 1.00 85.81 188 CYS A CA 1
ATOM 1442 C C . CYS A 1 188 ? 16.036 -7.189 -16.687 1.00 85.81 188 CYS A C 1
ATOM 1444 O O . CYS A 1 188 ? 17.160 -7.422 -17.125 1.00 85.81 188 CYS A O 1
ATOM 1446 N N . LEU A 1 189 ? 14.935 -7.320 -17.439 1.00 83.31 189 LEU A N 1
ATOM 1447 C CA . LEU A 1 189 ? 14.976 -7.745 -18.842 1.00 83.31 189 LEU A CA 1
ATOM 1448 C C . LEU A 1 189 ? 15.725 -6.740 -19.730 1.00 83.31 189 LEU A C 1
ATOM 1450 O O . LEU A 1 189 ? 16.481 -7.158 -20.606 1.00 83.31 189 LEU A O 1
ATOM 1454 N N . LEU A 1 190 ? 15.547 -5.432 -19.501 1.00 79.81 190 LEU A N 1
ATOM 1455 C CA . LEU A 1 190 ? 16.273 -4.389 -20.236 1.00 79.81 190 LEU A CA 1
ATOM 1456 C C . LEU A 1 190 ? 17.776 -4.438 -19.964 1.00 79.81 190 LEU A C 1
ATOM 1458 O O . LEU A 1 190 ? 18.561 -4.435 -20.908 1.00 79.81 190 LEU A O 1
ATOM 1462 N N . VAL A 1 191 ? 18.168 -4.526 -18.691 1.00 81.62 191 VAL A N 1
ATOM 1463 C CA . VAL A 1 191 ? 19.582 -4.618 -18.299 1.00 81.62 191 VAL A CA 1
ATOM 1464 C C . VAL A 1 191 ? 20.209 -5.888 -18.871 1.00 81.62 191 VAL A C 1
ATOM 1466 O O . VAL A 1 191 ? 21.288 -5.830 -19.452 1.00 81.62 191 VAL A O 1
ATOM 1469 N N . ALA A 1 192 ? 19.518 -7.028 -18.784 1.00 80.50 192 ALA A N 1
ATOM 1470 C CA . ALA A 1 192 ? 20.006 -8.279 -19.354 1.00 80.50 192 ALA A CA 1
ATOM 1471 C C . ALA A 1 192 ? 20.191 -8.180 -20.877 1.00 80.50 192 ALA A C 1
ATOM 1473 O O . ALA A 1 192 ? 21.208 -8.631 -21.399 1.00 80.50 192 ALA A O 1
ATOM 1474 N N . HIS A 1 193 ? 19.250 -7.553 -21.591 1.00 74.69 193 HIS A N 1
ATOM 1475 C CA . HIS A 1 193 ? 19.384 -7.329 -23.029 1.00 74.69 193 HIS A CA 1
ATOM 1476 C C . HIS A 1 193 ? 20.590 -6.441 -23.366 1.00 74.69 193 HIS A C 1
ATOM 1478 O O . HIS A 1 193 ? 21.341 -6.771 -24.276 1.00 74.69 193 HIS A O 1
ATOM 1484 N N . GLU A 1 194 ? 20.783 -5.336 -22.643 1.00 74.69 194 GLU A N 1
ATOM 1485 C CA . GLU A 1 194 ? 21.901 -4.401 -22.840 1.00 74.69 194 GLU A CA 1
ATOM 1486 C C . GLU A 1 194 ? 23.265 -5.082 -22.629 1.00 74.69 194 GLU A C 1
ATOM 1488 O O . GLU A 1 194 ? 24.183 -4.916 -23.432 1.00 74.69 194 GLU A O 1
ATOM 1493 N N . VAL A 1 195 ? 23.383 -5.926 -21.600 1.00 76.31 195 VAL A N 1
ATOM 1494 C CA . VAL A 1 195 ? 24.604 -6.703 -21.327 1.00 76.31 195 VAL A CA 1
ATOM 1495 C C . VAL A 1 195 ? 24.884 -7.723 -22.435 1.00 76.31 195 VAL A C 1
ATOM 1497 O O . VAL A 1 195 ? 26.030 -7.850 -22.866 1.00 76.31 195 VAL A O 1
ATOM 1500 N N . ILE A 1 196 ? 23.854 -8.425 -22.926 1.00 72.06 196 ILE A N 1
ATOM 1501 C CA . ILE A 1 196 ? 23.993 -9.410 -24.013 1.00 72.06 196 ILE A CA 1
ATOM 1502 C C . ILE A 1 196 ? 24.369 -8.723 -25.332 1.00 72.06 196 ILE A C 1
ATOM 1504 O O . ILE A 1 196 ? 25.233 -9.220 -26.049 1.00 72.06 196 ILE A O 1
ATOM 1508 N N . SER A 1 197 ? 23.758 -7.579 -25.660 1.00 67.75 197 SER A N 1
ATOM 1509 C CA . SER A 1 197 ? 24.074 -6.858 -26.900 1.00 67.75 197 SER A CA 1
ATOM 1510 C C . SER A 1 197 ? 25.500 -6.309 -26.922 1.00 67.75 197 SER A C 1
ATOM 1512 O O . SER A 1 197 ? 26.100 -6.231 -27.990 1.00 67.75 197 SER A O 1
ATOM 1514 N N . ASN A 1 198 ? 26.051 -5.962 -25.756 1.00 66.38 198 ASN A N 1
ATOM 1515 C CA . ASN A 1 198 ? 27.396 -5.398 -25.639 1.00 66.38 198 ASN A CA 1
ATOM 1516 C C . ASN A 1 198 ? 28.510 -6.464 -25.593 1.00 66.38 198 ASN A C 1
ATOM 1518 O O . ASN A 1 198 ? 29.675 -6.112 -25.743 1.00 66.38 198 ASN A O 1
ATOM 1522 N N . ASN A 1 199 ? 28.177 -7.752 -25.427 1.00 62.38 199 ASN A N 1
ATOM 1523 C CA . ASN A 1 199 ? 29.140 -8.862 -25.383 1.00 62.38 199 ASN A CA 1
ATOM 1524 C C . ASN A 1 199 ? 28.748 -10.013 -26.336 1.00 62.38 199 ASN A C 1
ATOM 1526 O O . ASN A 1 199 ? 28.371 -11.095 -25.885 1.00 62.38 199 ASN A O 1
ATOM 1530 N N . PRO A 1 200 ? 28.885 -9.841 -27.665 1.00 54.72 200 PRO A N 1
ATOM 1531 C CA . PRO A 1 200 ? 28.483 -10.855 -28.648 1.00 54.72 200 PRO A CA 1
ATOM 1532 C C . PRO A 1 200 ? 29.337 -12.139 -28.623 1.00 54.72 200 PRO A C 1
ATOM 1534 O O . PRO A 1 200 ? 28.938 -13.146 -29.203 1.00 54.72 200 PRO A O 1
ATOM 1537 N N . ALA A 1 201 ? 30.504 -12.121 -27.964 1.00 53.62 201 ALA A N 1
ATOM 1538 C CA . ALA A 1 201 ? 31.431 -13.256 -27.887 1.00 53.62 201 ALA A CA 1
ATOM 1539 C C . ALA A 1 201 ? 30.994 -14.354 -26.898 1.00 53.62 201 ALA A C 1
ATOM 1541 O O . ALA A 1 201 ? 31.501 -15.472 -26.952 1.00 53.62 201 ALA A O 1
ATOM 1542 N N . THR A 1 202 ? 30.043 -14.064 -26.005 1.00 49.47 202 THR A N 1
ATOM 1543 C CA . THR A 1 202 ? 29.387 -15.086 -25.185 1.00 49.47 202 THR A CA 1
ATOM 1544 C C . THR A 1 202 ? 28.080 -15.443 -25.868 1.00 49.47 202 THR A C 1
ATOM 1546 O O . THR A 1 202 ? 27.129 -14.664 -25.863 1.00 49.47 202 THR A O 1
ATOM 1549 N N . SER A 1 203 ? 28.017 -16.629 -26.483 1.00 46.47 203 SER A N 1
ATOM 1550 C CA . SER A 1 203 ? 26.739 -17.192 -26.916 1.00 46.47 203 SER A CA 1
ATOM 1551 C C . SER A 1 203 ? 25.763 -17.074 -25.741 1.00 46.47 203 SER A C 1
ATOM 1553 O O . SER A 1 203 ? 26.108 -17.563 -24.657 1.00 46.47 203 SER A O 1
ATOM 1555 N N . PRO A 1 204 ? 24.597 -16.416 -25.892 1.00 49.44 204 PRO A N 1
ATOM 1556 C CA . PRO A 1 204 ? 23.667 -16.295 -24.785 1.00 49.44 204 PRO A CA 1
ATOM 1557 C C . PRO A 1 204 ? 23.375 -17.715 -24.281 1.00 49.44 204 PRO A C 1
ATOM 1559 O O . PRO A 1 204 ? 23.055 -18.574 -25.114 1.00 49.44 204 PRO A O 1
ATOM 1562 N N . PRO A 1 205 ? 23.507 -18.004 -22.968 1.00 52.78 205 PRO A N 1
ATOM 1563 C CA . PRO A 1 205 ? 23.123 -19.308 -22.432 1.00 52.78 205 PRO A CA 1
ATOM 1564 C C . PRO A 1 205 ? 21.705 -19.630 -22.918 1.00 52.78 205 PRO A C 1
ATOM 1566 O O . PRO A 1 205 ? 20.925 -18.709 -23.147 1.00 52.78 205 PRO A O 1
ATOM 1569 N N . ALA A 1 206 ? 21.336 -20.899 -23.107 1.00 51.00 206 ALA A N 1
ATOM 1570 C CA . ALA A 1 206 ? 20.049 -21.264 -23.724 1.00 51.00 206 ALA A CA 1
ATOM 1571 C C . ALA A 1 206 ? 18.824 -20.536 -23.107 1.00 51.00 206 ALA A C 1
ATOM 1573 O O . ALA A 1 206 ? 17.866 -20.220 -23.811 1.00 51.00 206 ALA A O 1
ATOM 1574 N N . ALA A 1 207 ? 18.894 -20.169 -21.820 1.00 47.78 207 ALA A N 1
ATOM 1575 C CA . ALA A 1 207 ? 17.913 -19.332 -21.121 1.00 47.78 207 ALA A CA 1
ATOM 1576 C C . ALA A 1 207 ? 17.812 -17.873 -21.637 1.00 47.78 207 ALA A C 1
ATOM 1578 O O . ALA A 1 207 ? 16.731 -17.291 -21.663 1.00 47.78 207 ALA A O 1
ATOM 1579 N N . ALA A 1 208 ? 18.914 -17.279 -22.094 1.00 46.50 208 ALA A N 1
ATOM 1580 C CA . ALA A 1 208 ? 18.998 -15.922 -22.632 1.00 46.50 208 ALA A CA 1
ATOM 1581 C C . ALA A 1 208 ? 18.596 -15.812 -24.118 1.00 46.50 208 ALA A C 1
ATOM 1583 O O . ALA A 1 208 ? 18.306 -14.714 -24.592 1.00 46.50 208 ALA A O 1
ATOM 1584 N N . GLN A 1 209 ? 18.462 -16.926 -24.853 1.00 49.94 209 GLN A N 1
ATOM 1585 C CA . GLN A 1 209 ? 17.825 -16.908 -26.183 1.00 49.94 209 GLN A CA 1
ATOM 1586 C C . GLN A 1 209 ? 16.346 -16.476 -26.115 1.00 49.94 209 GLN A C 1
ATOM 1588 O O . GLN A 1 209 ? 15.805 -15.942 -27.083 1.00 49.94 209 GLN A O 1
ATOM 1593 N N . TRP A 1 210 ? 15.695 -16.644 -24.957 1.00 48.22 210 TRP A N 1
ATOM 1594 C CA . TRP A 1 210 ? 14.343 -16.134 -24.702 1.00 48.22 210 TRP A CA 1
ATOM 1595 C C . TRP A 1 210 ? 14.294 -14.601 -24.654 1.00 48.22 210 TRP A C 1
ATOM 1597 O O . TRP A 1 210 ? 13.300 -14.002 -25.060 1.00 48.22 210 TRP A O 1
ATOM 1607 N N . LEU A 1 211 ? 15.377 -13.956 -24.204 1.00 47.03 211 LEU A N 1
ATOM 1608 C CA . LEU A 1 211 ? 15.468 -12.500 -24.042 1.00 47.03 211 LEU A CA 1
ATOM 1609 C C . LEU A 1 211 ? 15.580 -11.765 -25.379 1.00 47.03 211 LEU A C 1
ATOM 1611 O O . LEU A 1 211 ? 15.110 -10.638 -25.506 1.00 47.03 211 LEU A O 1
ATOM 1615 N N . THR A 1 212 ? 16.147 -12.408 -26.400 1.00 49.72 212 THR A N 1
ATOM 1616 C CA . THR A 1 212 ? 16.296 -11.803 -27.730 1.00 49.72 212 THR A CA 1
ATOM 1617 C C . THR A 1 212 ? 15.012 -11.895 -28.563 1.00 49.72 212 THR A C 1
ATOM 1619 O O . THR A 1 212 ? 14.787 -11.059 -29.441 1.00 49.72 212 THR A O 1
ATOM 1622 N N . LYS A 1 213 ? 14.124 -12.871 -28.288 1.00 51.09 213 LYS A N 1
ATOM 1623 C CA . LYS A 1 213 ? 12.824 -13.050 -28.978 1.00 51.09 213 LYS A CA 1
ATOM 1624 C C . LYS A 1 213 ? 11.698 -13.526 -28.031 1.00 51.09 213 LYS A C 1
ATOM 1626 O O . LYS A 1 213 ? 11.101 -14.579 -28.286 1.00 51.09 213 LYS A O 1
ATOM 1631 N N . PRO A 1 214 ? 11.314 -12.738 -27.008 1.00 44.97 214 PRO A N 1
ATOM 1632 C CA . PRO A 1 214 ? 10.378 -13.176 -25.962 1.00 44.97 214 PRO A CA 1
ATOM 1633 C C . PRO A 1 214 ? 8.995 -13.543 -26.518 1.00 44.97 214 PRO A C 1
ATOM 1635 O O . PRO A 1 214 ? 8.385 -14.535 -26.126 1.00 44.97 214 PRO A O 1
ATOM 1638 N N . PHE A 1 215 ? 8.524 -12.810 -27.529 1.00 47.97 215 PHE A N 1
ATOM 1639 C CA . PHE A 1 215 ? 7.217 -13.055 -28.142 1.00 47.97 215 PHE A CA 1
ATOM 1640 C C . PHE A 1 215 ? 7.183 -14.268 -29.073 1.00 47.97 215 PHE A C 1
ATOM 1642 O O . PHE A 1 215 ? 6.137 -14.901 -29.189 1.00 47.97 215 PHE A O 1
ATOM 1649 N N . LYS A 1 216 ? 8.303 -14.625 -29.721 1.00 51.66 216 LYS A N 1
ATOM 1650 C CA . LYS A 1 216 ? 8.364 -15.821 -30.578 1.00 51.66 216 LYS A CA 1
ATOM 1651 C C . LYS A 1 216 ? 8.291 -17.076 -29.714 1.00 51.66 216 LYS A C 1
ATOM 1653 O O . LYS A 1 216 ? 7.515 -17.977 -30.008 1.00 51.66 216 LYS A O 1
ATOM 1658 N N . PHE A 1 217 ? 9.001 -17.066 -28.591 1.00 48.62 217 PHE A N 1
ATOM 1659 C CA . PHE A 1 217 ? 8.984 -18.169 -27.646 1.00 48.62 217 PHE A CA 1
ATOM 1660 C C . PHE A 1 217 ? 7.672 -18.248 -26.857 1.00 48.62 217 PHE A C 1
ATOM 1662 O O . PHE A 1 217 ? 7.170 -19.345 -26.669 1.00 48.62 217 PHE A O 1
ATOM 1669 N N . GLY A 1 218 ? 7.053 -17.122 -26.482 1.00 53.69 218 GLY A N 1
ATOM 1670 C CA . GLY A 1 218 ? 5.694 -17.113 -25.926 1.00 53.69 218 GLY A CA 1
ATOM 1671 C C . GLY A 1 218 ? 4.667 -17.719 -26.891 1.00 53.69 218 GLY A C 1
ATOM 1672 O O . GLY A 1 218 ? 3.901 -18.599 -26.502 1.00 53.69 218 GLY A O 1
ATOM 1673 N N . LYS A 1 219 ? 4.708 -17.339 -28.177 1.00 54.78 219 LYS A N 1
ATOM 1674 C CA . LYS A 1 219 ? 3.865 -17.948 -29.223 1.00 54.78 219 LYS A CA 1
ATOM 1675 C C . LYS A 1 219 ? 4.152 -19.437 -29.400 1.00 54.78 219 LYS A C 1
ATOM 1677 O O . LYS A 1 219 ? 3.212 -20.217 -29.487 1.00 54.78 219 LYS A O 1
ATOM 1682 N N . ASP A 1 220 ? 5.421 -19.839 -29.435 1.00 56.47 220 ASP A N 1
ATOM 1683 C CA . ASP A 1 220 ? 5.820 -21.238 -29.624 1.00 56.47 220 ASP A CA 1
ATOM 1684 C C . ASP A 1 220 ? 5.568 -22.104 -28.383 1.00 56.47 220 ASP A C 1
ATOM 1686 O O . ASP A 1 220 ? 5.319 -23.299 -28.517 1.00 56.47 220 ASP A O 1
ATOM 1690 N N . TYR A 1 221 ? 5.589 -21.518 -27.185 1.00 53.94 221 TYR A N 1
ATOM 1691 C CA . TYR A 1 221 ? 5.244 -22.172 -25.925 1.00 53.94 221 TYR A CA 1
ATOM 1692 C C . TYR A 1 221 ? 3.734 -22.371 -25.811 1.00 53.94 221 TYR A C 1
ATOM 1694 O O . TYR A 1 221 ? 3.291 -23.493 -25.584 1.00 53.94 221 TYR A O 1
ATOM 1702 N N . VAL A 1 222 ? 2.935 -21.330 -26.075 1.00 56.09 222 VAL A N 1
ATOM 1703 C CA . VAL A 1 222 ? 1.467 -21.436 -26.130 1.00 56.09 222 VAL A CA 1
ATOM 1704 C C . VAL A 1 222 ? 1.045 -22.408 -27.234 1.00 56.09 222 VAL A C 1
ATOM 1706 O O . VAL A 1 222 ? 0.231 -23.289 -26.985 1.00 56.09 222 VAL A O 1
ATOM 1709 N N . ARG A 1 223 ? 1.664 -22.353 -28.421 1.00 58.94 223 ARG A N 1
ATOM 1710 C CA . ARG A 1 223 ? 1.434 -23.318 -29.510 1.00 58.94 223 ARG A CA 1
ATOM 1711 C C . ARG A 1 223 ? 1.830 -24.747 -29.114 1.00 58.94 223 ARG A C 1
ATOM 1713 O O . ARG A 1 223 ? 1.117 -25.689 -29.453 1.00 58.94 223 ARG A O 1
ATOM 1720 N N . ARG A 1 224 ? 2.933 -24.943 -28.380 1.00 61.59 224 ARG A N 1
ATOM 1721 C CA . ARG A 1 224 ? 3.328 -26.264 -27.853 1.00 61.59 224 ARG A CA 1
ATOM 1722 C C . ARG A 1 224 ? 2.363 -26.784 -26.789 1.00 61.59 224 ARG A C 1
ATOM 1724 O O . ARG A 1 224 ? 2.020 -27.956 -26.828 1.00 61.59 224 ARG A O 1
ATOM 1731 N N . LEU A 1 225 ? 1.876 -25.927 -25.898 1.00 55.22 225 LEU A N 1
ATOM 1732 C CA . LEU A 1 225 ? 0.847 -26.272 -24.911 1.00 55.22 225 LEU A CA 1
ATOM 1733 C C . LEU A 1 225 ? -0.482 -26.643 -25.573 1.00 55.22 225 LEU A C 1
ATOM 1735 O O . LEU A 1 225 ? -1.074 -27.661 -25.227 1.00 55.22 225 LEU A O 1
ATOM 1739 N N . TRP A 1 226 ? -0.913 -25.873 -26.573 1.00 55.12 226 TRP A N 1
ATOM 1740 C CA . TRP A 1 226 ? -2.147 -26.134 -27.315 1.00 55.12 226 TRP A CA 1
ATOM 1741 C C . TRP A 1 226 ? -2.047 -27.388 -28.192 1.00 55.12 226 TRP A C 1
ATOM 1743 O O . TRP A 1 226 ? -2.986 -28.173 -28.236 1.00 55.12 226 TRP A O 1
ATOM 1753 N N . SER A 1 227 ? -0.895 -27.644 -28.820 1.00 60.31 227 SER A N 1
ATOM 1754 C CA . SER A 1 227 ? -0.661 -28.888 -29.578 1.00 60.31 227 SER A CA 1
ATOM 1755 C C . SER A 1 227 ? -0.448 -30.121 -28.695 1.00 60.31 227 SER A C 1
ATOM 1757 O O . SER A 1 227 ? -0.647 -31.241 -29.160 1.00 60.31 227 SER A O 1
ATOM 1759 N N . LYS A 1 228 ? -0.039 -29.949 -27.431 1.00 64.12 228 LYS A N 1
ATOM 1760 C CA . LYS A 1 228 ? 0.006 -31.037 -26.445 1.00 64.12 228 LYS A CA 1
ATOM 1761 C C . LYS A 1 228 ? -1.402 -31.363 -25.937 1.00 64.12 228 LYS A C 1
ATOM 1763 O O . LYS A 1 228 ? -1.781 -32.522 -25.953 1.00 64.12 228 LYS A O 1
ATOM 1768 N N . SER A 1 229 ? -2.200 -30.338 -25.631 1.00 61.19 229 SER A N 1
ATOM 1769 C CA . SER A 1 229 ? -3.622 -30.475 -25.278 1.00 61.19 229 SER A CA 1
ATOM 1770 C C . SER A 1 229 ? -4.449 -31.127 -26.398 1.00 61.19 229 SER A C 1
ATOM 1772 O O . SER A 1 229 ? -5.229 -32.037 -26.136 1.00 61.19 229 SER A O 1
ATOM 1774 N N . GLY A 1 230 ? -4.225 -30.731 -27.658 1.00 58.88 230 GLY A N 1
ATOM 1775 C CA . GLY A 1 230 ? -4.880 -31.339 -28.822 1.00 58.88 230 GLY A CA 1
ATOM 1776 C C . GLY A 1 230 ? -4.520 -32.814 -29.010 1.00 58.88 230 GLY A C 1
ATOM 1777 O O . GLY A 1 230 ? -5.415 -33.638 -29.153 1.00 58.88 230 GLY A O 1
ATOM 1778 N N . ARG A 1 231 ? -3.230 -33.169 -28.907 1.00 60.38 231 ARG A N 1
ATOM 1779 C CA . ARG A 1 231 ? -2.781 -34.569 -29.001 1.00 60.38 231 ARG A CA 1
ATOM 1780 C C . ARG A 1 231 ? -3.254 -35.435 -27.839 1.00 60.38 231 ARG A C 1
ATOM 1782 O O . ARG A 1 231 ? -3.586 -36.589 -28.062 1.00 60.38 231 ARG A O 1
ATOM 1789 N N . ASP A 1 232 ? -3.317 -34.898 -26.622 1.00 61.69 232 ASP A N 1
ATOM 1790 C CA . ASP A 1 232 ? -3.864 -35.629 -25.472 1.00 61.69 232 ASP A CA 1
ATOM 1791 C C . ASP A 1 232 ? -5.377 -35.850 -25.616 1.00 61.69 232 ASP A C 1
ATOM 1793 O O . ASP A 1 232 ? -5.894 -36.878 -25.182 1.00 61.69 232 ASP A O 1
ATOM 1797 N N . LYS A 1 233 ? -6.090 -34.918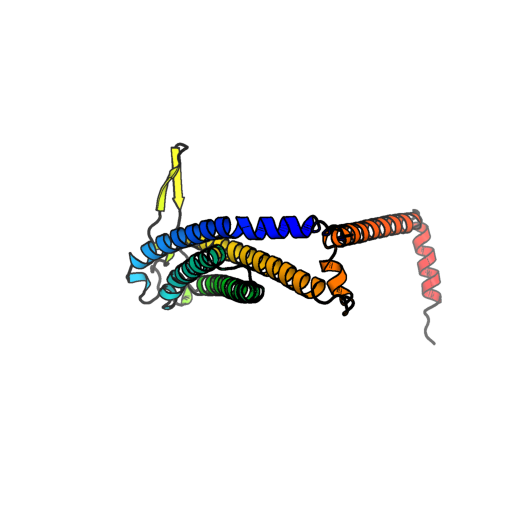 -26.261 1.00 61.59 233 LYS A N 1
ATOM 1798 C CA . LYS A 1 233 ? -7.514 -35.066 -26.572 1.00 61.59 233 LYS A CA 1
ATOM 1799 C C . LYS A 1 233 ? -7.752 -36.090 -27.685 1.00 61.59 233 LYS A C 1
ATOM 1801 O O . LYS A 1 233 ? -8.566 -36.985 -27.500 1.00 61.59 233 LYS A O 1
ATOM 1806 N N . GLU A 1 234 ? -6.993 -36.023 -28.776 1.00 62.38 234 GLU A N 1
ATOM 1807 C CA . GLU A 1 234 ? -7.052 -37.005 -29.870 1.00 62.38 234 GLU A CA 1
ATOM 1808 C C . GLU A 1 234 ? -6.650 -38.405 -29.399 1.00 62.38 234 GLU A C 1
ATOM 1810 O O . GLU A 1 234 ? -7.282 -39.387 -29.776 1.00 62.38 234 GLU A O 1
ATOM 1815 N N . ARG A 1 235 ? -5.646 -38.510 -28.521 1.00 61.78 235 ARG A N 1
ATOM 1816 C CA . ARG A 1 235 ? -5.234 -39.783 -27.925 1.00 61.78 235 ARG A CA 1
ATOM 1817 C C . ARG A 1 235 ? -6.319 -40.365 -27.021 1.00 61.78 235 ARG A C 1
ATOM 1819 O O . ARG A 1 235 ? -6.589 -41.554 -27.117 1.00 61.78 235 ARG A O 1
ATOM 1826 N N . LYS A 1 236 ? -6.978 -39.540 -26.200 1.00 62.19 236 LYS A N 1
ATOM 1827 C CA . LYS A 1 236 ? -8.108 -39.978 -25.362 1.00 62.19 236 LYS A CA 1
ATOM 1828 C C . LYS A 1 236 ? -9.340 -40.355 -26.184 1.00 62.19 236 LYS A C 1
ATOM 1830 O O . LYS A 1 236 ? -10.031 -41.299 -25.828 1.00 62.19 236 LYS A O 1
ATOM 1835 N N . GLU A 1 237 ? -9.607 -39.663 -27.290 1.00 61.44 237 GLU A N 1
ATOM 1836 C CA . GLU A 1 237 ? -10.690 -40.014 -28.219 1.00 61.44 237 GLU A CA 1
ATOM 1837 C C . GLU A 1 237 ? -10.371 -41.281 -29.032 1.00 61.44 237 GLU A C 1
ATOM 1839 O O . GLU A 1 237 ? -11.275 -42.059 -29.330 1.00 61.44 237 GLU A O 1
ATOM 1844 N N . ALA A 1 238 ? -9.098 -41.531 -29.355 1.00 61.34 238 ALA A N 1
ATOM 1845 C CA . ALA A 1 238 ? -8.648 -42.769 -29.990 1.00 61.34 238 ALA A CA 1
ATOM 1846 C C . ALA A 1 238 ? -8.669 -43.961 -29.017 1.00 61.34 238 ALA A C 1
ATOM 1848 O O . ALA A 1 238 ? -9.127 -45.036 -29.393 1.00 61.34 238 ALA A O 1
ATOM 1849 N N . GLU A 1 239 ? -8.253 -43.768 -27.761 1.00 56.81 239 GLU A N 1
ATOM 1850 C CA . GLU A 1 239 ? -8.362 -44.777 -26.696 1.00 56.81 239 GLU A CA 1
ATOM 1851 C C . GLU A 1 239 ? -9.836 -45.083 -26.368 1.00 56.81 239 GLU A C 1
ATOM 1853 O O . GLU A 1 239 ? -10.194 -46.246 -26.213 1.00 56.81 239 GLU A O 1
ATOM 1858 N N . ALA A 1 240 ? -10.723 -44.081 -26.381 1.00 55.97 240 ALA A N 1
ATOM 1859 C CA . ALA A 1 240 ? -12.164 -44.281 -26.196 1.00 55.97 240 ALA A CA 1
ATOM 1860 C C . ALA A 1 240 ? -12.845 -45.017 -27.366 1.00 55.97 240 ALA A C 1
ATOM 1862 O O . ALA A 1 240 ? -13.851 -45.686 -27.156 1.00 55.97 240 ALA A O 1
ATOM 1863 N N . LYS A 1 241 ? -12.304 -44.924 -28.589 1.00 56.16 241 LYS A N 1
ATOM 1864 C CA . LYS A 1 241 ? -12.789 -45.674 -29.765 1.00 56.16 241 LYS A CA 1
ATOM 1865 C C . LYS A 1 241 ? -12.267 -47.110 -29.843 1.00 56.16 241 LYS A C 1
ATOM 1867 O O . LYS A 1 241 ? -12.807 -47.894 -30.616 1.00 56.16 241 LYS A O 1
ATOM 1872 N N . LEU A 1 242 ? -11.221 -47.439 -29.085 1.00 51.88 242 LEU A N 1
ATOM 1873 C CA . LEU A 1 242 ? -10.660 -48.791 -28.994 1.00 51.88 242 LEU A CA 1
ATOM 1874 C C . LEU A 1 242 ? -11.298 -49.625 -27.875 1.00 51.88 242 LEU A C 1
ATOM 1876 O O . LEU A 1 242 ? -11.051 -50.826 -27.807 1.00 51.88 242 LEU A O 1
ATOM 1880 N N . LEU A 1 243 ? -12.116 -49.014 -27.013 1.00 50.03 243 LEU A N 1
ATOM 1881 C CA . LEU A 1 243 ? -12.888 -49.741 -26.014 1.00 50.03 243 LEU A CA 1
ATOM 1882 C C . LEU A 1 243 ? -14.099 -50.405 -26.694 1.00 50.03 243 LEU A C 1
ATOM 1884 O O . LEU A 1 243 ? -14.910 -49.698 -27.303 1.00 50.03 243 LEU A O 1
ATOM 1888 N N . PRO A 1 244 ? -14.238 -51.743 -26.625 1.00 47.75 244 PRO A N 1
ATOM 1889 C CA . PRO A 1 244 ? -15.402 -52.425 -27.170 1.00 47.75 244 PRO A CA 1
ATOM 1890 C C . PRO A 1 244 ? -16.663 -51.919 -26.464 1.00 47.75 244 PRO A C 1
ATOM 1892 O O . PRO A 1 244 ? -16.718 -51.823 -25.241 1.00 47.75 244 PRO A O 1
ATOM 1895 N N . THR A 1 245 ? -17.681 -51.565 -27.246 1.00 53.00 245 THR A N 1
ATOM 1896 C CA . THR A 1 245 ? -18.958 -51.003 -26.767 1.00 53.00 245 THR A CA 1
ATOM 1897 C C . THR A 1 245 ? -19.909 -52.079 -26.234 1.00 53.00 245 THR A C 1
ATOM 1899 O O . THR A 1 245 ? -21.110 -51.844 -26.138 1.00 53.00 245 THR A O 1
ATOM 1902 N N . ASP A 1 246 ? -19.376 -53.258 -25.917 1.00 49.72 246 ASP A N 1
ATOM 1903 C CA . ASP A 1 246 ? -20.146 -54.444 -25.571 1.00 49.72 246 ASP A CA 1
ATOM 1904 C C . ASP A 1 246 ? -19.815 -54.864 -24.128 1.00 49.72 246 ASP A C 1
ATOM 1906 O O . ASP A 1 246 ? -18.674 -55.259 -23.857 1.00 49.72 246 ASP A O 1
ATOM 1910 N N . PRO A 1 247 ? -20.754 -54.731 -23.172 1.00 51.69 247 PRO A N 1
ATOM 1911 C CA . PRO A 1 247 ? -20.496 -55.023 -21.763 1.00 51.69 247 PRO A CA 1
ATOM 1912 C C . PRO A 1 247 ? -20.180 -56.504 -21.488 1.00 51.69 247 PRO A C 1
ATOM 1914 O O . PRO A 1 247 ? -19.609 -56.800 -20.443 1.00 51.69 247 PRO A O 1
ATOM 1917 N N . GLU A 1 248 ? -20.466 -57.420 -22.418 1.00 49.25 248 GLU A N 1
ATOM 1918 C CA . GLU A 1 248 ? -20.185 -58.858 -22.266 1.00 49.25 248 GLU A CA 1
ATOM 1919 C C . GLU A 1 248 ? -18.749 -59.257 -22.671 1.00 49.25 248 GLU A C 1
ATOM 1921 O O . GLU A 1 248 ? -18.258 -60.309 -22.267 1.00 49.25 248 GLU A O 1
ATOM 1926 N N . ALA A 1 249 ? -18.013 -58.407 -23.400 1.00 46.94 249 ALA A N 1
ATOM 1927 C CA . ALA A 1 249 ? -16.620 -58.687 -23.778 1.00 46.94 249 ALA A CA 1
ATOM 1928 C C . ALA A 1 249 ? -15.601 -58.356 -22.666 1.00 46.94 249 ALA A C 1
ATOM 1930 O O . ALA A 1 249 ? -14.441 -58.766 -22.745 1.00 46.94 249 ALA A O 1
ATOM 1931 N N . LEU A 1 250 ? -16.019 -57.622 -21.627 1.00 44.19 250 LEU A N 1
ATOM 1932 C CA . LEU A 1 250 ? -15.152 -57.243 -20.508 1.00 44.19 250 LEU A CA 1
ATOM 1933 C C . LEU A 1 250 ? -14.917 -58.410 -19.531 1.00 44.19 250 LEU A C 1
ATOM 1935 O O . LEU A 1 250 ? -13.823 -58.528 -18.985 1.00 44.19 250 LEU A O 1
ATOM 1939 N N . GLU A 1 251 ? -15.896 -59.308 -19.362 1.00 45.91 251 GLU A N 1
ATOM 1940 C CA . GLU A 1 251 ? -15.770 -60.478 -18.474 1.00 45.91 251 GLU A CA 1
ATOM 1941 C C . GLU A 1 251 ? -14.790 -61.533 -19.011 1.00 45.91 251 GLU A C 1
ATOM 1943 O O . GLU A 1 251 ? -14.136 -62.230 -18.234 1.00 45.91 251 GLU A O 1
ATOM 1948 N N . TYR A 1 252 ? -14.612 -61.625 -20.334 1.00 40.78 252 TYR A N 1
ATOM 1949 C CA . TYR A 1 252 ? -13.707 -62.614 -20.928 1.00 40.78 252 TYR A CA 1
ATOM 1950 C C . TYR A 1 252 ? -12.220 -62.240 -20.762 1.00 40.78 252 TYR A C 1
ATOM 1952 O O . TYR A 1 252 ? -11.367 -63.116 -20.619 1.00 40.78 252 TYR A O 1
ATOM 1960 N N . ILE A 1 253 ? -11.897 -60.940 -20.719 1.00 46.72 253 ILE A N 1
ATOM 1961 C CA . ILE A 1 253 ? -10.513 -60.450 -20.580 1.00 46.72 253 ILE A CA 1
ATOM 1962 C C . ILE A 1 253 ? -10.012 -60.598 -19.131 1.00 46.72 253 ILE A C 1
ATOM 1964 O O . ILE A 1 253 ? -8.843 -60.934 -18.916 1.00 46.72 253 ILE A O 1
ATOM 1968 N N . ASP A 1 254 ? -10.888 -60.428 -18.135 1.00 43.12 254 ASP A N 1
ATOM 1969 C CA . ASP A 1 254 ? -10.522 -60.607 -16.723 1.00 43.12 254 ASP A CA 1
ATOM 1970 C C . ASP A 1 254 ? -10.246 -62.080 -16.368 1.00 43.12 254 ASP A C 1
ATOM 1972 O O . ASP A 1 254 ? -9.380 -62.372 -15.534 1.00 43.12 254 ASP A O 1
ATOM 1976 N N . HIS A 1 255 ? -10.892 -63.034 -17.047 1.00 43.22 255 HIS A N 1
ATOM 1977 C CA . HIS A 1 255 ? -10.620 -64.457 -16.833 1.00 43.22 255 HIS A CA 1
ATOM 1978 C C . HIS A 1 255 ? -9.270 -64.927 -17.398 1.00 43.22 255 HIS A C 1
ATOM 1980 O O . HIS A 1 255 ? -8.608 -65.745 -16.753 1.00 43.22 255 HIS A O 1
ATOM 1986 N N . GLU A 1 256 ? -8.793 -64.387 -18.525 1.00 42.81 256 GLU A N 1
ATOM 1987 C CA . GLU A 1 256 ? -7.463 -64.743 -19.048 1.00 42.81 256 GLU A CA 1
ATOM 1988 C C . GLU A 1 256 ? -6.311 -64.125 -18.236 1.00 42.81 256 GLU A C 1
ATOM 1990 O O . GLU A 1 256 ? -5.278 -64.776 -18.040 1.00 42.81 256 GLU A O 1
ATOM 1995 N N . MET A 1 257 ? -6.472 -62.912 -17.689 1.00 39.19 257 MET A N 1
ATOM 1996 C CA . MET A 1 257 ? -5.432 -62.308 -16.839 1.00 39.19 257 MET A CA 1
ATOM 1997 C C . MET A 1 257 ? -5.314 -62.977 -15.461 1.00 39.19 257 MET A C 1
ATOM 1999 O O . MET A 1 257 ? -4.218 -63.016 -14.894 1.00 39.19 257 MET A O 1
ATOM 2003 N N . ALA A 1 258 ? -6.393 -63.574 -14.940 1.00 42.88 258 ALA A N 1
ATOM 2004 C CA . ALA A 1 258 ? -6.372 -64.295 -13.666 1.00 42.88 258 ALA A CA 1
ATOM 2005 C C . ALA A 1 258 ? -5.576 -65.617 -13.721 1.00 42.88 258 ALA A C 1
ATOM 2007 O O . ALA A 1 258 ? -5.009 -66.042 -12.713 1.00 42.88 258 ALA A O 1
ATOM 2008 N N . ILE A 1 259 ? -5.471 -66.255 -14.894 1.00 42.56 259 ILE A N 1
ATOM 2009 C CA . ILE A 1 259 ? -4.733 -67.521 -15.059 1.00 42.56 259 ILE A CA 1
ATOM 2010 C C . ILE A 1 259 ? -3.212 -67.286 -15.103 1.00 42.56 259 ILE A C 1
ATOM 2012 O O . ILE A 1 259 ? -2.438 -68.162 -14.714 1.00 42.56 259 ILE A O 1
ATOM 2016 N N . ARG A 1 260 ? -2.760 -66.091 -15.507 1.00 40.75 260 ARG A N 1
ATOM 2017 C CA . ARG A 1 260 ? -1.327 -65.779 -15.655 1.00 40.75 260 ARG A CA 1
ATOM 2018 C C . ARG A 1 260 ? -0.624 -65.335 -14.368 1.00 40.75 260 ARG A C 1
ATOM 2020 O O . ARG A 1 260 ? 0.602 -65.296 -14.350 1.00 40.75 260 ARG A O 1
ATOM 2027 N N . ASN A 1 261 ? -1.374 -65.060 -13.301 1.00 44.50 261 ASN A N 1
ATOM 2028 C CA . ASN A 1 261 ? -0.853 -64.577 -12.017 1.00 44.50 261 ASN A CA 1
ATOM 2029 C C . ASN A 1 261 ? -1.003 -65.607 -10.882 1.00 44.50 261 ASN A C 1
ATOM 2031 O O . ASN A 1 261 ? -1.339 -65.248 -9.753 1.00 44.50 261 ASN A O 1
ATOM 2035 N N . ARG A 1 262 ? -0.732 -66.893 -11.146 1.00 34.38 262 ARG A N 1
ATOM 2036 C CA . ARG A 1 262 ? -0.399 -67.824 -10.055 1.00 34.38 262 ARG A CA 1
ATOM 2037 C C . ARG A 1 262 ? 1.109 -67.773 -9.789 1.00 34.38 262 ARG A C 1
ATOM 2039 O O . ARG A 1 262 ? 1.874 -68.058 -10.707 1.00 34.38 262 ARG A O 1
ATOM 2046 N N . PRO A 1 263 ? 1.540 -67.416 -8.569 1.00 47.03 263 PRO A N 1
ATOM 2047 C CA . PRO A 1 263 ? 2.948 -67.418 -8.210 1.00 47.03 263 PRO A CA 1
ATOM 2048 C C . PRO A 1 263 ? 3.429 -68.865 -8.019 1.00 47.03 263 PRO A C 1
ATOM 2050 O O . PRO A 1 263 ? 2.752 -69.657 -7.359 1.00 47.03 263 PRO A O 1
ATOM 2053 N N . ILE A 1 264 ? 4.587 -69.192 -8.597 1.00 42.62 264 ILE A N 1
ATOM 2054 C CA . ILE A 1 264 ? 5.486 -70.246 -8.103 1.00 42.62 264 ILE A CA 1
ATOM 2055 C C . ILE A 1 264 ? 6.643 -69.524 -7.423 1.00 42.62 264 ILE A C 1
ATOM 2057 O O . ILE A 1 264 ? 7.159 -68.571 -8.052 1.00 42.62 264 ILE A O 1
#

Organism: NCBI:txid1034304

Sequence (264 aa):
MSQPVDKPSQGLRMILLFEKYVPFISIILFIVLVCLSGAFLNKVYSRPEVFGPPYSPYIKPGTVTPLIIACIGVALFTLSLCMPHSTSWRLACIVARFSLAAGLVASAVLQSRYLPLPLGSCENYRVWRDPASISEGIPTIFEVLPITRGKKKSGGRFTIRPCDALVTIWRVEIALAVLTTVLGLCVCLLVAHEVISNNPATSPPAAAQWLTKPFKFGKDYVRRLWSKSGRDKERKEAEAKLLPTDPEALEYIDHEMAIRNRPI

Foldseek 3Di:
DDDPPPDAPPVLVVLVVCLQCVLVVQLVLLVVLLVLLVVLLVLLVVQCVCCDPPADVLPNVLSVQSNVLSVLSNVLSVVSNVDDPDLVVLVVNLVSLLVSLVSLVVSLVSCCVRVNDQPPDPVNQQHDPDPVVDDPPDGHPQVSGDWDWDADPVRDIDIQGSNNSSVVSNVSSNVSSVVSNVNSVSSVLVSLVVVCVVCVVDDQPPVCVCSSPVPVVVVVVVVVVVVVVVVVVVVVVVVVVPDPPDPVVVVVVVVVVVVVPDDD

Secondary structure (DSSP, 8-state):
-PPP-PPPPHHHHHHHHHHHHHHHHHHHHHHHHHHHHHHHHHHHHT-GGGGSTTS-TTHHHHHHHHHHHHHHHHHHHHHHHHS---HHHHHHHHHHHHHHHHHHHHHHHHHHHHSPPGGGSGGGTTS-SSGGGS-TTPPPHHHHSPPEEEE-TTS-EEEE-HHHHHHHHHHHHHHHHHHHHHHHHHHHHHHHHHHHHH-TTSPPPTTTHHHHSHHHHHHHHHHHHHHHHHHHHHHHHHHHHHS-S-TTHHHHHHHHHHHTT---